Protein AF-A0A955MGM5-F1 (afdb_monomer)

Nearest PDB structures (foldseek):
  7tpj-assembly1_B  TM=6.852E-01  e=1.416E-03  Cupriavidus metallidurans

Foldseek 3Di:
DLLLVLLLVLLVQLLVLCCVQDVPDDCVVSVVVNVVSVVVVVVVVVVQVPPPCSVVVVVVLVVVLVLLLVLLVVLCVVPAAAADAPQCCQVCSVVSHPDPPDRDSASLAQLSRCCRHGHPNSSVVVVVLLVVLLVLLSVLLSLQCVPPVPLSSVLSSLNSVLSSLNSSNRRGNQCPDPVSVVVSVVSSVVSVVSSVVSVCVNDDPPD

Solvent-accessible surface area (backbone atoms only — not comparable to full-atom values): 10999 Å² total; per-residue (Å²): 112,41,58,57,56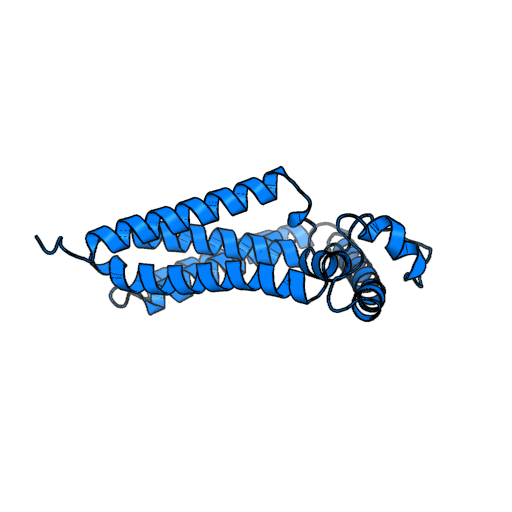,7,50,52,53,16,51,51,48,36,52,53,51,45,59,72,61,48,79,84,62,68,65,63,61,58,51,50,53,52,49,50,51,51,48,53,49,51,55,52,49,54,61,53,57,74,40,98,55,49,63,60,54,49,52,54,54,51,54,52,44,52,52,45,46,62,33,44,48,58,49,25,68,75,28,43,54,58,25,74,35,83,92,36,56,42,83,48,46,73,80,50,49,88,60,84,91,62,82,63,76,62,52,46,16,32,61,61,40,39,23,28,13,36,0,49,53,45,41,48,55,56,49,49,56,52,52,48,50,53,54,50,47,56,51,45,32,58,71,34,31,85,80,41,50,66,61,27,51,50,45,41,51,53,50,19,49,54,48,16,50,53,50,20,20,54,61,23,54,47,75,78,33,69,69,59,38,52,52,50,54,50,51,53,47,53,46,53,50,53,49,52,54,49,51,56,72,67,50,72,81,93,121

Structure (mmCIF, N/CA/C/O backbone):
data_AF-A0A955MGM5-F1
#
_entry.id   AF-A0A955MGM5-F1
#
loop_
_atom_site.group_PDB
_atom_site.id
_atom_site.type_symbol
_atom_site.label_atom_id
_atom_site.label_alt_id
_atom_site.label_comp_id
_atom_site.label_asym_id
_atom_site.label_entity_id
_atom_site.label_seq_id
_atom_site.pdbx_PDB_ins_code
_atom_site.Cartn_x
_atom_site.Cartn_y
_atom_site.Cartn_z
_atom_site.occupancy
_atom_site.B_iso_or_equiv
_atom_site.auth_seq_id
_atom_site.auth_comp_id
_atom_site.auth_asym_id
_atom_site.auth_atom_id
_atom_site.pdbx_PDB_model_num
ATOM 1 N N . ARG A 1 1 ? 10.897 9.724 0.747 1.00 68.56 1 ARG A N 1
ATOM 2 C CA . ARG A 1 1 ? 9.981 10.866 0.466 1.00 68.56 1 ARG A CA 1
ATOM 3 C C . ARG A 1 1 ? 8.533 10.414 0.396 1.00 68.56 1 ARG A C 1
ATOM 5 O O . ARG A 1 1 ? 7.726 11.029 1.074 1.00 68.56 1 ARG A O 1
ATOM 12 N N . GLY A 1 2 ? 8.204 9.344 -0.339 1.00 75.12 2 GLY A N 1
ATOM 13 C CA . GLY A 1 2 ? 6.852 8.773 -0.280 1.00 75.12 2 GLY A CA 1
ATOM 14 C C . GLY A 1 2 ? 6.428 8.364 1.142 1.00 75.12 2 GLY A C 1
ATOM 15 O O . GLY A 1 2 ? 5.251 8.427 1.456 1.00 75.12 2 GLY A O 1
ATOM 16 N N . SER A 1 3 ? 7.386 8.064 2.030 1.00 80.56 3 SER A N 1
ATOM 17 C CA . SER A 1 3 ? 7.142 7.744 3.438 1.00 80.56 3 SER A CA 1
ATOM 18 C C . SER A 1 3 ? 6.430 8.879 4.170 1.00 80.56 3 SER A C 1
ATOM 20 O O . SER A 1 3 ? 5.500 8.626 4.924 1.00 80.56 3 SER A O 1
ATOM 22 N N . TRP A 1 4 ? 6.801 10.130 3.887 1.00 82.00 4 TRP A N 1
ATOM 23 C CA . TRP A 1 4 ? 6.140 11.307 4.450 1.00 82.00 4 TRP A CA 1
ATOM 24 C C . TRP A 1 4 ? 4.709 11.457 3.945 1.00 82.00 4 TRP A C 1
ATOM 26 O O . TRP A 1 4 ? 3.805 11.705 4.734 1.00 82.00 4 TRP A O 1
ATOM 36 N N . ILE A 1 5 ? 4.497 11.249 2.642 1.00 84.56 5 ILE A N 1
ATOM 37 C CA . ILE A 1 5 ? 3.157 11.266 2.044 1.00 84.56 5 ILE A CA 1
ATOM 38 C C . ILE A 1 5 ? 2.299 10.166 2.678 1.00 84.56 5 ILE A C 1
ATOM 40 O O . ILE A 1 5 ? 1.167 10.426 3.069 1.00 84.56 5 ILE A O 1
ATOM 44 N N . GLY A 1 6 ? 2.860 8.966 2.845 1.00 88.19 6 GLY A N 1
ATOM 45 C CA . GLY A 1 6 ? 2.213 7.847 3.523 1.00 88.19 6 GLY A CA 1
ATOM 46 C C . GLY A 1 6 ? 1.787 8.200 4.941 1.00 88.19 6 GLY A C 1
ATOM 47 O O . GLY A 1 6 ? 0.616 8.046 5.259 1.00 88.19 6 GLY A O 1
ATOM 48 N N . ILE A 1 7 ? 2.696 8.745 5.755 1.00 87.81 7 ILE A N 1
ATOM 49 C CA . ILE A 1 7 ? 2.400 9.165 7.133 1.00 87.81 7 ILE A CA 1
ATOM 50 C C . ILE A 1 7 ? 1.273 10.203 7.166 1.00 87.81 7 ILE A C 1
ATOM 52 O O . ILE A 1 7 ? 0.318 10.039 7.922 1.00 87.81 7 ILE A O 1
ATOM 56 N N . ILE A 1 8 ? 1.347 11.246 6.333 1.00 86.31 8 ILE A N 1
ATOM 57 C CA . ILE A 1 8 ? 0.329 12.306 6.293 1.00 86.31 8 ILE A CA 1
ATOM 58 C C . ILE A 1 8 ? -1.034 11.722 5.920 1.00 86.31 8 ILE A C 1
ATOM 60 O O . ILE A 1 8 ? -2.021 11.964 6.614 1.00 86.31 8 ILE A O 1
ATOM 64 N N . LEU A 1 9 ? -1.094 10.926 4.851 1.00 88.00 9 LEU A N 1
ATOM 65 C CA . LEU A 1 9 ? -2.346 10.338 4.386 1.00 88.00 9 LEU A CA 1
ATOM 66 C C . LEU A 1 9 ? -2.892 9.286 5.371 1.00 88.00 9 LEU A C 1
ATOM 68 O O . LEU A 1 9 ? -4.104 9.201 5.550 1.00 88.00 9 LEU A O 1
ATOM 72 N N . GLY A 1 10 ? -2.031 8.537 6.062 1.00 92.19 10 GLY A N 1
ATOM 73 C CA . GLY A 1 10 ? -2.407 7.618 7.143 1.00 92.19 10 GLY A CA 1
ATOM 74 C C . GLY A 1 10 ? -3.007 8.322 8.354 1.00 92.19 10 GLY A C 1
ATOM 75 O O . GLY A 1 10 ? -4.039 7.890 8.873 1.00 92.19 10 GLY A O 1
ATOM 76 N N . ILE A 1 11 ? -2.408 9.440 8.764 1.00 88.81 11 ILE A N 1
ATOM 77 C CA . ILE A 1 11 ? -2.928 10.304 9.828 1.00 88.81 11 ILE A CA 1
ATOM 78 C C . ILE A 1 11 ? -4.282 10.892 9.418 1.00 88.81 11 ILE A C 1
ATOM 80 O O . ILE A 1 11 ? -5.243 10.817 10.182 1.00 88.81 11 ILE A O 1
ATOM 84 N N . MET A 1 12 ? -4.397 11.403 8.189 1.00 86.94 12 MET A N 1
ATOM 85 C CA . MET A 1 12 ? -5.667 11.904 7.654 1.00 86.94 12 MET A CA 1
ATOM 86 C C . MET A 1 12 ? -6.748 10.820 7.628 1.00 86.94 12 MET A C 1
ATOM 88 O O . MET A 1 12 ? -7.881 11.092 8.019 1.00 86.94 12 MET A O 1
ATOM 92 N N . LEU A 1 13 ? -6.410 9.591 7.223 1.00 90.69 13 LEU A N 1
ATOM 93 C CA . LEU A 1 13 ? -7.344 8.467 7.234 1.00 90.69 13 LEU A CA 1
ATOM 94 C C . LEU A 1 13 ? -7.800 8.129 8.658 1.00 90.69 13 LEU A C 1
ATOM 96 O O . LEU A 1 13 ? -8.997 7.945 8.876 1.00 90.69 13 LEU A O 1
ATOM 100 N N . PHE A 1 14 ? -6.866 8.083 9.614 1.00 91.38 14 PHE A N 1
ATOM 101 C CA . PHE A 1 14 ? -7.168 7.779 11.014 1.00 91.38 14 PHE A CA 1
ATOM 102 C C . PHE A 1 14 ? -8.178 8.783 11.568 1.00 91.38 14 PHE A C 1
ATOM 104 O O . PHE A 1 14 ? -9.253 8.402 12.026 1.00 91.38 14 PHE A O 1
ATOM 111 N N . PHE A 1 15 ? -7.862 10.077 11.459 1.00 86.44 15 PHE A N 1
ATOM 112 C CA . PHE A 1 15 ? -8.711 11.142 11.984 1.00 86.44 15 PHE A CA 1
ATOM 113 C C . PHE A 1 15 ? -10.016 11.294 11.214 1.00 86.44 15 PHE A C 1
ATOM 115 O O . PHE A 1 15 ? -11.050 11.541 11.827 1.00 86.44 15 PHE A O 1
ATOM 122 N N . GLY A 1 16 ? -9.997 11.100 9.895 1.00 86.19 16 GLY A N 1
ATOM 123 C CA . GLY A 1 16 ? -11.204 11.095 9.075 1.00 86.19 16 GLY A CA 1
ATOM 124 C C . GLY A 1 16 ? -12.174 9.996 9.505 1.00 86.19 16 GLY A C 1
ATOM 125 O O . GLY A 1 16 ? -13.345 10.278 9.747 1.00 86.19 16 GLY A O 1
ATOM 126 N N . CYS A 1 17 ? -11.689 8.762 9.680 1.00 87.44 17 CYS A N 1
ATOM 127 C CA . CYS A 1 17 ? -12.515 7.659 10.174 1.00 87.44 17 CYS A CA 1
ATOM 128 C C . CYS A 1 17 ? -12.978 7.912 11.612 1.00 87.44 17 CYS A C 1
ATOM 130 O O . CYS A 1 17 ? -14.163 7.769 11.906 1.00 87.44 17 CYS A O 1
ATOM 132 N N . PHE A 1 18 ? -12.071 8.343 12.490 1.00 86.31 18 PHE A N 1
ATOM 133 C CA . PHE A 1 18 ? -12.382 8.615 13.889 1.00 86.31 18 PHE A CA 1
ATOM 134 C C . PHE A 1 18 ? -13.481 9.676 14.038 1.00 86.31 18 PHE A C 1
ATOM 136 O O . PHE A 1 18 ? -14.446 9.435 14.747 1.00 86.31 18 PHE A O 1
ATOM 143 N N . LEU A 1 19 ? -13.413 10.797 13.312 1.00 83.62 19 LEU A N 1
ATOM 144 C CA . LEU A 1 19 ? -14.436 11.854 13.351 1.00 83.62 19 LEU A CA 1
ATOM 145 C C . LEU A 1 19 ? -15.805 11.419 12.809 1.00 83.62 19 LEU A C 1
ATOM 147 O O . LEU A 1 19 ? -16.833 11.969 13.208 1.00 83.62 19 LEU A O 1
ATOM 151 N N . VAL A 1 20 ? -15.827 10.492 11.849 1.00 82.88 20 VAL A N 1
ATOM 152 C CA . VAL A 1 20 ? -17.072 9.966 11.269 1.00 82.88 20 VAL A CA 1
ATOM 153 C C . VAL A 1 20 ? -17.747 8.987 12.227 1.00 82.88 20 VAL A C 1
ATOM 155 O O . VAL A 1 20 ? -18.979 8.937 12.284 1.00 82.88 20 VAL A O 1
ATOM 158 N N . ILE A 1 21 ? -16.950 8.211 12.961 1.00 82.81 21 ILE A N 1
ATOM 159 C CA . ILE A 1 21 ? -17.434 7.165 13.859 1.00 82.81 21 ILE A CA 1
ATOM 160 C C . ILE A 1 21 ? -17.738 7.741 15.251 1.00 82.81 21 ILE A C 1
ATOM 162 O O . ILE A 1 21 ? -18.831 7.521 15.769 1.00 82.81 21 ILE A O 1
ATOM 166 N N . GLU A 1 22 ? -16.820 8.517 15.831 1.00 78.81 22 GLU A N 1
ATOM 167 C CA . GLU A 1 22 ? -16.946 9.093 17.169 1.00 78.81 22 GLU A CA 1
ATOM 168 C C . GLU A 1 22 ? -17.540 10.501 17.108 1.00 78.81 22 GLU A C 1
ATOM 170 O O . GLU A 1 22 ? -16.860 11.488 16.819 1.00 78.81 22 GLU A O 1
ATOM 175 N N . LYS A 1 23 ? -18.840 10.610 17.391 1.00 71.88 23 LYS A N 1
ATOM 176 C CA . LYS A 1 23 ? -19.550 11.896 17.329 1.00 71.88 23 LYS A CA 1
ATOM 177 C C . LYS A 1 23 ? -19.416 12.739 18.599 1.00 71.88 23 LYS A C 1
ATOM 179 O O . LYS A 1 23 ? -19.763 13.918 18.547 1.00 71.88 23 LYS A O 1
ATOM 184 N N . GLN A 1 24 ? -18.969 12.161 19.717 1.00 68.25 24 GLN A N 1
ATOM 185 C CA . GLN A 1 24 ? -19.015 12.827 21.025 1.00 68.25 24 GLN A CA 1
ATOM 186 C C . GLN A 1 24 ? -17.743 13.610 21.369 1.00 68.25 24 GLN A C 1
ATOM 188 O O . GLN A 1 24 ? -17.775 14.487 22.230 1.00 68.25 24 GLN A O 1
ATOM 193 N N . TRP A 1 25 ? -16.623 13.336 20.699 1.00 62.31 25 TRP A N 1
ATOM 194 C CA . TRP A 1 25 ? -15.373 14.043 20.965 1.00 62.31 25 TRP A CA 1
ATOM 195 C C . TRP A 1 25 ? -15.376 15.441 20.334 1.00 62.31 25 TRP A C 1
ATOM 197 O O . TRP A 1 25 ? -15.766 15.599 19.170 1.00 62.31 25 TRP A O 1
ATOM 207 N N . PRO A 1 26 ? -14.915 16.481 21.055 1.00 68.00 26 PRO A N 1
ATOM 208 C CA . PRO A 1 26 ? -14.863 17.815 20.491 1.00 68.00 26 PRO A CA 1
ATOM 209 C C . PRO A 1 26 ? -13.835 17.834 19.359 1.00 68.00 26 PRO A C 1
ATOM 211 O O . PRO A 1 26 ? -12.643 17.575 19.544 1.00 68.00 26 PRO A O 1
ATOM 214 N N . LYS A 1 27 ? -14.324 18.154 18.156 1.00 72.19 27 LYS A N 1
ATOM 215 C CA . LYS A 1 27 ? -13.555 18.128 16.901 1.00 72.19 27 LYS A CA 1
ATOM 216 C C . LYS A 1 27 ? -12.279 18.984 16.959 1.00 72.19 27 LYS A C 1
ATOM 218 O O . LYS A 1 27 ? -11.353 18.746 16.190 1.00 72.19 27 LYS A O 1
ATOM 223 N N . SER A 1 28 ? -12.205 19.938 17.892 1.00 73.44 28 SER A N 1
ATOM 224 C CA . SER A 1 28 ? -11.043 20.790 18.165 1.00 73.44 28 SER A CA 1
ATOM 225 C C . SER A 1 28 ? -9.754 20.017 18.461 1.00 73.44 28 SER A C 1
ATOM 227 O O . SER A 1 28 ? -8.711 20.420 17.954 1.00 73.44 28 SER A O 1
ATOM 229 N N . TYR A 1 29 ? -9.788 18.90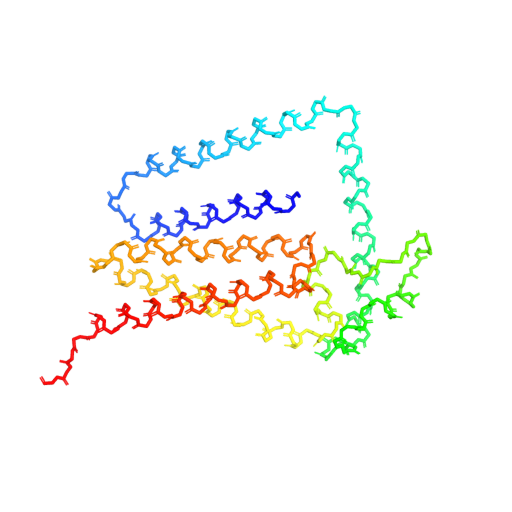0 19.199 1.00 72.31 29 TYR A N 1
ATOM 230 C CA . TYR A 1 29 ? -8.570 18.114 19.470 1.00 72.31 29 TYR A CA 1
ATOM 231 C C . TYR A 1 29 ? -8.046 17.397 18.227 1.00 72.31 29 TYR A C 1
ATOM 233 O O . TYR A 1 29 ? -6.837 17.291 18.031 1.00 72.31 29 TYR A O 1
ATOM 241 N N . VAL A 1 30 ? -8.951 16.953 17.353 1.00 71.69 30 VAL A N 1
ATOM 242 C CA . VAL A 1 30 ? -8.571 16.360 16.068 1.00 71.69 30 VAL A CA 1
ATOM 243 C C . VAL A 1 30 ? -7.952 17.415 15.158 1.00 71.69 30 VAL A C 1
ATOM 245 O O . VAL A 1 30 ? -6.893 17.175 14.584 1.00 71.69 30 VAL A O 1
ATOM 248 N N . TYR A 1 31 ? -8.551 18.608 15.076 1.00 76.00 31 TYR A N 1
ATOM 249 C CA . TYR A 1 31 ? -7.951 19.718 14.333 1.00 76.00 31 TYR A CA 1
ATOM 250 C C . TYR A 1 31 ? -6.581 20.097 14.889 1.00 76.00 31 TYR A C 1
ATOM 252 O O . TYR A 1 31 ? -5.650 20.268 14.110 1.00 76.00 31 TYR A O 1
ATOM 260 N N . LEU A 1 32 ? -6.427 20.161 16.214 1.00 78.62 32 LEU A N 1
ATOM 261 C CA . LEU A 1 32 ? -5.145 20.452 16.851 1.00 78.62 32 LEU A CA 1
ATOM 262 C C . LEU A 1 32 ? -4.072 19.435 16.447 1.00 78.62 32 LEU A C 1
ATOM 264 O O . LEU A 1 32 ? -2.976 19.840 16.079 1.00 78.62 32 LEU A O 1
ATOM 268 N N . LEU A 1 33 ? -4.389 18.138 16.458 1.00 75.56 33 LEU A N 1
ATOM 269 C CA . LEU A 1 33 ? -3.440 17.079 16.108 1.00 75.56 33 LEU A CA 1
ATOM 270 C C . LEU A 1 33 ? -3.088 17.055 14.612 1.00 75.56 33 LEU A C 1
ATOM 272 O O . LEU A 1 33 ? -1.937 16.822 14.234 1.00 75.56 33 LEU A O 1
ATOM 276 N N . VAL A 1 34 ? -4.058 17.349 13.746 1.00 77.00 34 VAL A N 1
ATOM 277 C CA . VAL A 1 34 ? -3.809 17.528 12.309 1.00 77.00 34 VAL A CA 1
ATOM 278 C C . VAL A 1 34 ? -2.909 18.743 12.075 1.00 77.00 34 VAL A C 1
ATOM 280 O O . VAL A 1 34 ? -1.915 18.638 11.358 1.00 77.00 34 VAL A O 1
ATOM 283 N N . VAL A 1 35 ? -3.206 19.879 12.713 1.00 81.88 35 VAL A N 1
ATOM 284 C CA . VAL A 1 35 ? -2.416 21.112 12.596 1.00 81.88 35 VAL A CA 1
ATOM 285 C C . VAL A 1 35 ? -0.995 20.902 13.112 1.00 81.88 35 VAL A C 1
ATOM 287 O O . VAL A 1 35 ? -0.051 21.271 12.420 1.00 81.88 35 VAL A O 1
ATOM 290 N N . THR A 1 36 ? -0.804 20.268 14.271 1.00 76.94 36 THR A N 1
ATOM 291 C CA . THR A 1 36 ? 0.541 19.998 14.803 1.00 76.94 36 THR A CA 1
ATOM 292 C C . THR A 1 36 ? 1.326 19.045 13.910 1.00 76.94 36 THR A C 1
ATOM 294 O O . THR A 1 36 ? 2.501 19.297 13.656 1.00 76.94 36 THR A O 1
ATOM 297 N N . THR A 1 37 ? 0.689 18.013 13.351 1.00 76.19 37 THR A N 1
ATOM 298 C CA . THR A 1 37 ? 1.331 17.121 12.371 1.00 76.19 37 THR A CA 1
ATOM 299 C C . THR A 1 37 ? 1.776 17.892 11.125 1.00 76.19 37 THR A C 1
ATOM 301 O O . THR A 1 37 ? 2.914 17.736 10.677 1.00 76.19 37 THR A O 1
ATOM 304 N N . ILE A 1 38 ? 0.909 18.753 10.580 1.00 81.50 38 ILE A N 1
ATOM 305 C CA . ILE A 1 38 ? 1.236 19.600 9.423 1.00 81.50 38 ILE A CA 1
ATOM 306 C C . ILE A 1 38 ? 2.391 20.547 9.765 1.00 81.50 38 ILE A C 1
ATOM 308 O O . ILE A 1 38 ? 3.325 20.671 8.977 1.00 81.50 38 ILE A O 1
ATOM 312 N N . LEU A 1 39 ? 2.374 21.176 10.942 1.00 80.94 39 LEU A N 1
ATOM 313 C CA . LEU A 1 39 ? 3.435 22.081 11.388 1.00 80.94 39 LEU A CA 1
ATOM 314 C C . LEU A 1 39 ? 4.780 21.362 11.533 1.00 80.94 39 LEU A C 1
ATOM 316 O O . LEU A 1 39 ? 5.780 21.852 11.015 1.00 80.94 39 LEU A O 1
ATOM 320 N N . ILE A 1 40 ? 4.811 20.184 12.165 1.00 81.50 40 ILE A N 1
ATOM 321 C CA . ILE A 1 40 ? 6.024 19.357 12.283 1.00 81.50 40 ILE A CA 1
ATOM 322 C C . ILE A 1 40 ? 6.566 19.012 10.893 1.00 81.50 40 ILE A C 1
ATOM 324 O O . ILE A 1 40 ? 7.768 19.122 10.645 1.00 81.50 40 ILE A O 1
ATOM 328 N N . PHE A 1 41 ? 5.683 18.643 9.965 1.00 76.38 41 PHE A N 1
ATOM 329 C CA . PHE A 1 41 ? 6.069 18.343 8.593 1.00 76.38 41 PHE A CA 1
ATOM 330 C C . PHE A 1 41 ? 6.641 19.566 7.865 1.00 76.38 41 PHE A C 1
ATOM 332 O O . PHE A 1 41 ? 7.682 19.453 7.216 1.00 76.38 41 PHE A O 1
ATOM 339 N N . VAL A 1 42 ? 6.005 20.735 7.976 1.00 80.75 42 VAL A N 1
ATOM 340 C CA . VAL A 1 42 ? 6.492 21.980 7.362 1.00 80.75 42 VAL A CA 1
ATOM 341 C C . VAL A 1 42 ? 7.859 22.355 7.929 1.00 80.75 42 VAL A C 1
ATOM 343 O O . VAL A 1 42 ? 8.778 22.614 7.157 1.00 80.75 42 VAL A O 1
ATOM 346 N N . LEU A 1 43 ? 8.029 22.305 9.252 1.00 79.94 43 LEU A N 1
ATOM 347 C CA . LEU A 1 43 ? 9.306 22.585 9.910 1.00 79.94 43 LEU A CA 1
ATOM 348 C C . LEU A 1 43 ? 10.411 21.643 9.418 1.00 79.94 43 LEU A C 1
ATOM 350 O O . LEU A 1 43 ? 11.479 22.102 9.018 1.00 79.94 43 LEU A O 1
ATOM 354 N N . PHE A 1 44 ? 10.135 20.338 9.358 1.00 72.81 44 PHE A N 1
ATOM 355 C CA . PHE A 1 44 ? 11.077 19.362 8.811 1.00 72.81 44 PHE A CA 1
ATOM 356 C C . PHE A 1 44 ? 11.405 19.638 7.334 1.00 72.81 44 PHE A C 1
ATOM 358 O O . PHE A 1 44 ? 12.560 19.561 6.920 1.00 72.81 44 PHE A O 1
ATOM 365 N N . SER A 1 45 ? 10.402 20.006 6.534 1.00 70.44 45 SER A N 1
ATOM 366 C CA . SER A 1 45 ? 10.571 20.326 5.112 1.00 70.44 45 SER A CA 1
ATOM 367 C C . SER A 1 45 ? 11.483 21.535 4.902 1.00 70.44 45 SER A C 1
ATOM 369 O O . SER A 1 45 ? 12.363 21.486 4.048 1.00 70.44 45 SER A O 1
ATOM 371 N N . VAL A 1 46 ? 11.309 22.592 5.701 1.00 72.88 46 VAL A N 1
ATOM 372 C CA . VAL A 1 46 ? 12.146 23.802 5.667 1.00 72.88 46 VAL A CA 1
ATOM 373 C C . VAL A 1 46 ? 13.597 23.469 6.012 1.00 72.88 46 VAL A C 1
ATOM 375 O O . VAL A 1 46 ? 14.503 23.880 5.290 1.00 72.88 46 VAL A O 1
ATOM 378 N N . VAL A 1 47 ? 13.828 22.654 7.047 1.00 71.44 47 VAL A N 1
ATOM 379 C CA . VAL A 1 47 ? 15.178 22.189 7.414 1.00 71.44 47 VAL A CA 1
ATOM 380 C C . VAL A 1 47 ? 15.841 21.434 6.257 1.00 71.44 47 VAL A C 1
ATOM 382 O O . VAL A 1 47 ? 17.007 21.669 5.957 1.00 71.44 47 VAL A O 1
ATOM 385 N N . MET A 1 48 ? 15.097 20.572 5.560 1.00 65.94 48 MET A N 1
ATOM 386 C CA . MET A 1 48 ? 15.625 19.804 4.427 1.00 65.94 48 MET A CA 1
ATOM 387 C C . MET A 1 48 ? 15.880 20.658 3.176 1.00 65.94 48 MET A C 1
ATOM 389 O O . MET A 1 48 ? 16.755 20.317 2.382 1.00 65.94 48 MET A O 1
ATOM 393 N N . ILE A 1 49 ? 15.125 21.740 2.969 1.00 66.19 49 ILE A N 1
ATOM 394 C CA . ILE A 1 49 ? 15.285 22.659 1.827 1.00 66.19 49 ILE A CA 1
ATOM 395 C C . ILE A 1 49 ? 16.544 23.525 1.965 1.00 66.19 49 ILE A C 1
ATOM 397 O O . ILE A 1 49 ? 17.151 23.861 0.954 1.00 66.19 49 ILE A O 1
ATOM 401 N N . ASN A 1 50 ? 16.984 23.821 3.189 1.00 65.31 50 ASN A N 1
ATOM 402 C CA . ASN A 1 50 ? 18.165 24.652 3.449 1.00 65.31 50 ASN A CA 1
ATOM 403 C C . ASN A 1 50 ? 19.515 23.961 3.148 1.00 65.31 50 ASN A C 1
ATOM 405 O O . ASN A 1 50 ? 20.564 24.557 3.371 1.00 65.31 50 ASN A O 1
ATOM 409 N N . GLY A 1 51 ? 19.517 22.718 2.654 1.00 66.31 51 GLY A N 1
ATOM 410 C CA . GLY A 1 51 ? 20.721 22.067 2.130 1.00 66.31 51 GLY A CA 1
ATOM 411 C C . GLY A 1 51 ? 20.937 22.410 0.652 1.00 66.31 51 GLY A C 1
ATOM 412 O O . GLY A 1 51 ? 20.022 22.230 -0.149 1.00 66.31 51 GLY A O 1
ATOM 413 N N . GLU A 1 52 ? 22.146 22.841 0.283 1.00 63.84 52 GLU A N 1
ATOM 414 C CA . GLU A 1 52 ? 22.463 23.531 -0.986 1.00 63.84 52 GLU A CA 1
ATOM 415 C C . GLU A 1 52 ? 22.103 22.806 -2.314 1.00 63.84 52 GLU A C 1
ATOM 417 O O . GLU A 1 52 ? 22.131 23.444 -3.361 1.00 63.84 52 GLU A O 1
ATOM 422 N N . ASP A 1 53 ? 21.681 21.529 -2.330 1.00 73.88 53 ASP A N 1
ATOM 423 C CA . ASP A 1 53 ? 21.198 20.845 -3.559 1.00 73.88 53 ASP A CA 1
ATOM 424 C C . ASP A 1 53 ? 20.031 19.843 -3.335 1.00 73.88 53 ASP A C 1
ATOM 426 O O . ASP A 1 53 ? 19.714 18.995 -4.177 1.00 73.88 53 ASP A O 1
ATOM 430 N N . THR A 1 54 ? 19.321 19.889 -2.203 1.00 72.31 54 THR A N 1
ATOM 431 C CA . THR A 1 54 ? 18.303 18.857 -1.880 1.00 72.31 54 THR A CA 1
ATOM 432 C C . THR A 1 54 ? 17.072 18.887 -2.798 1.00 72.31 54 THR A C 1
ATOM 434 O O . THR A 1 54 ? 16.445 17.847 -3.061 1.00 72.31 54 THR A O 1
ATOM 437 N N . LEU A 1 55 ? 16.725 20.071 -3.307 1.00 74.81 55 LEU A N 1
ATOM 438 C CA . LEU A 1 55 ? 15.654 20.305 -4.278 1.00 74.81 55 LEU A CA 1
ATOM 439 C C . LEU A 1 55 ? 16.042 19.842 -5.690 1.00 74.81 55 LEU A C 1
ATOM 441 O O . LEU A 1 55 ? 15.225 19.226 -6.379 1.00 74.81 55 LEU A O 1
ATOM 445 N N . GLY A 1 56 ? 17.289 20.071 -6.110 1.00 79.12 56 GLY A N 1
ATOM 446 C CA . GLY A 1 56 ? 17.801 19.610 -7.401 1.00 79.12 56 GLY A CA 1
ATOM 447 C C . GLY A 1 56 ? 17.805 18.084 -7.486 1.00 79.12 56 GLY A C 1
ATOM 448 O O . GLY A 1 56 ? 17.217 17.500 -8.403 1.00 79.12 56 GLY A O 1
ATOM 449 N N . LEU A 1 57 ? 18.358 17.422 -6.464 1.00 80.19 57 LEU A N 1
ATOM 450 C CA . LEU A 1 57 ? 18.324 15.961 -6.324 1.00 80.19 57 LEU A CA 1
ATOM 451 C C . LEU A 1 57 ? 16.896 15.391 -6.325 1.00 80.19 57 LEU A C 1
ATOM 453 O O . LEU A 1 57 ? 16.642 14.354 -6.946 1.00 80.19 57 LEU A O 1
ATOM 457 N N . ALA A 1 58 ? 15.949 16.072 -5.669 1.00 77.38 58 ALA A N 1
ATOM 458 C CA . ALA A 1 58 ? 14.538 15.684 -5.662 1.00 77.38 58 ALA A CA 1
ATOM 459 C C . ALA A 1 58 ? 13.968 15.543 -7.068 1.00 77.38 58 ALA A C 1
ATOM 461 O O . ALA A 1 58 ? 13.348 14.536 -7.413 1.00 77.38 58 ALA A O 1
ATOM 462 N N . ARG A 1 59 ? 14.175 16.600 -7.857 1.00 80.56 59 ARG A N 1
ATOM 463 C CA . ARG A 1 59 ? 13.592 16.762 -9.178 1.00 80.56 59 ARG A CA 1
ATOM 464 C C . ARG A 1 59 ? 14.175 15.738 -10.136 1.00 80.56 59 ARG A C 1
ATOM 466 O O . ARG A 1 59 ? 13.408 15.068 -10.821 1.00 80.56 59 ARG A O 1
ATOM 473 N N . ARG A 1 60 ? 15.498 15.545 -10.096 1.00 84.69 60 ARG A N 1
ATOM 474 C CA . ARG A 1 60 ? 16.197 14.509 -10.871 1.00 84.69 60 ARG A CA 1
AT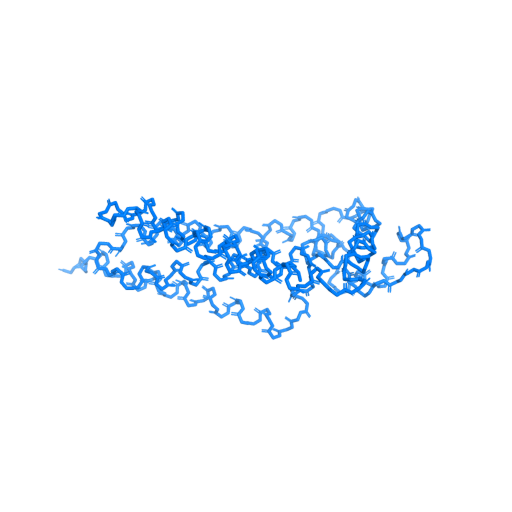OM 475 C C . ARG A 1 60 ? 15.659 13.110 -10.550 1.00 84.69 60 ARG A C 1
ATOM 477 O O . ARG A 1 60 ? 15.312 12.364 -11.459 1.00 84.69 60 ARG A O 1
ATOM 484 N N . THR A 1 61 ? 15.491 12.787 -9.264 1.00 85.12 61 THR A N 1
ATOM 485 C CA . THR A 1 61 ? 14.955 11.482 -8.826 1.00 85.12 61 THR A CA 1
ATOM 486 C C . THR A 1 61 ? 13.517 11.259 -9.303 1.00 85.12 61 THR A C 1
ATOM 488 O O . THR A 1 61 ? 13.174 10.171 -9.759 1.00 85.12 61 THR A O 1
ATOM 491 N N . ALA A 1 62 ? 12.661 12.280 -9.202 1.00 86.50 62 ALA A N 1
ATOM 492 C CA . ALA A 1 62 ? 11.274 12.190 -9.649 1.00 86.50 62 ALA A CA 1
ATOM 493 C C . ALA A 1 62 ? 11.177 12.018 -11.173 1.00 86.50 62 ALA A C 1
ATOM 495 O O . ALA A 1 62 ? 10.459 11.138 -11.639 1.00 86.50 62 ALA A O 1
ATOM 496 N N . GLN A 1 63 ? 11.935 12.807 -11.939 1.00 88.44 63 GLN A N 1
ATOM 497 C CA . GLN A 1 63 ? 11.993 12.704 -13.401 1.00 88.44 63 GLN A CA 1
ATOM 498 C C . GLN A 1 63 ? 12.480 11.327 -13.856 1.00 88.44 63 GLN A C 1
ATOM 500 O O . GLN A 1 63 ? 11.882 10.738 -14.753 1.00 88.44 63 GLN A O 1
ATOM 505 N N . TRP A 1 64 ? 13.503 10.783 -13.195 1.00 89.00 64 TRP A N 1
ATOM 506 C CA . TRP A 1 64 ? 14.004 9.441 -13.478 1.00 89.00 64 TRP A CA 1
ATOM 507 C C . TRP A 1 64 ? 12.925 8.364 -13.279 1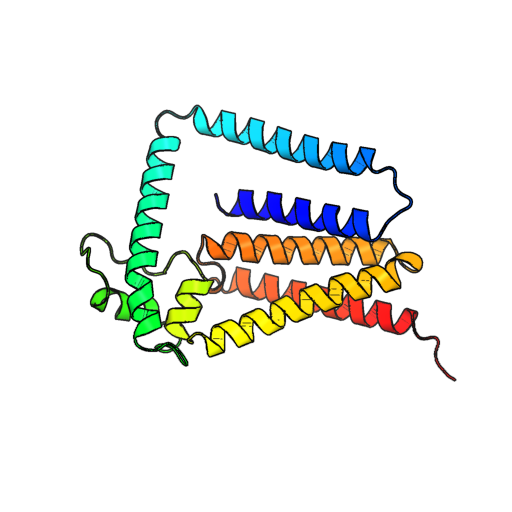.00 89.00 64 TRP A C 1
ATOM 509 O O . TRP A 1 64 ? 12.702 7.546 -14.166 1.00 89.00 64 TRP A O 1
ATOM 519 N N . ARG A 1 65 ? 12.173 8.413 -12.169 1.00 90.94 65 ARG A N 1
ATOM 520 C CA . ARG A 1 65 ? 11.060 7.475 -11.919 1.00 90.94 65 ARG A CA 1
ATOM 521 C C . ARG A 1 65 ? 9.933 7.615 -12.938 1.00 90.94 65 ARG A C 1
ATOM 523 O O . ARG A 1 65 ? 9.409 6.607 -13.392 1.00 90.94 65 ARG A O 1
ATOM 530 N N . LEU A 1 66 ? 9.574 8.844 -13.316 1.00 92.38 66 LEU A N 1
ATOM 531 C CA . LEU A 1 66 ? 8.546 9.080 -14.333 1.00 92.38 66 LEU A CA 1
ATOM 532 C C . LEU A 1 66 ? 8.932 8.471 -15.688 1.00 92.38 66 LEU A C 1
ATOM 534 O O . LEU A 1 66 ? 8.071 7.880 -16.334 1.00 92.38 66 LEU A O 1
ATOM 538 N N . GLY A 1 67 ? 10.208 8.556 -16.081 1.00 92.75 67 GLY A N 1
ATOM 539 C CA . GLY A 1 67 ? 10.717 7.889 -17.284 1.00 92.75 67 GLY A CA 1
ATOM 540 C C . GLY A 1 67 ? 10.551 6.369 -17.215 1.00 92.75 67 GLY A C 1
ATOM 541 O O . GLY A 1 67 ? 9.963 5.771 -18.113 1.00 92.75 67 GLY A O 1
ATOM 542 N N . ILE A 1 68 ? 10.948 5.756 -16.094 1.00 93.81 68 ILE A N 1
ATOM 543 C CA . ILE A 1 68 ? 10.767 4.312 -15.864 1.00 93.81 68 ILE A CA 1
ATOM 544 C C . ILE A 1 68 ? 9.294 3.919 -15.956 1.00 93.81 68 ILE A C 1
ATOM 546 O O . ILE A 1 68 ? 8.955 2.923 -16.592 1.00 93.81 68 ILE A O 1
ATOM 550 N N . TRP A 1 69 ? 8.400 4.696 -15.342 1.00 95.50 69 TRP A N 1
ATOM 551 C CA . TRP A 1 69 ? 6.972 4.394 -15.359 1.00 95.50 69 TRP A CA 1
ATOM 552 C C . TRP A 1 69 ? 6.405 4.457 -16.772 1.00 95.50 69 TRP A C 1
ATOM 554 O O . TRP A 1 69 ? 5.679 3.550 -17.167 1.00 95.50 69 TRP A O 1
ATOM 564 N N . GLN A 1 70 ? 6.769 5.480 -17.548 1.00 95.12 70 GLN A N 1
ATOM 565 C CA . GLN A 1 70 ? 6.352 5.611 -18.945 1.00 95.12 70 GLN A CA 1
ATOM 566 C C . GLN A 1 70 ? 6.807 4.416 -19.789 1.00 95.12 70 GLN A C 1
ATOM 568 O O . GLN A 1 70 ? 6.015 3.890 -20.567 1.00 95.12 70 GLN A O 1
ATOM 573 N N . GLU A 1 71 ? 8.037 3.948 -19.590 1.00 93.69 71 GLU A N 1
ATOM 574 C CA . GLU A 1 71 ? 8.599 2.794 -20.303 1.00 93.69 71 GLU A CA 1
ATOM 575 C C . GLU A 1 71 ? 8.083 1.440 -19.790 1.00 93.69 71 GLU A C 1
ATOM 577 O O . GLU A 1 71 ? 8.116 0.450 -20.514 1.00 93.69 71 GLU A O 1
ATOM 582 N N . SER A 1 72 ? 7.517 1.392 -18.581 1.00 96.00 72 SER A N 1
ATOM 583 C CA . SER A 1 72 ? 6.844 0.196 -18.052 1.00 96.00 72 SER A CA 1
ATOM 584 C C . SER A 1 72 ? 5.438 0.006 -18.630 1.00 96.00 72 SER A C 1
ATOM 586 O O . SER A 1 72 ? 4.943 -1.115 -18.712 1.00 96.00 72 SER A O 1
ATOM 588 N N . LEU A 1 73 ? 4.753 1.088 -19.024 1.00 96.81 73 LEU A N 1
ATOM 589 C CA . LEU A 1 73 ? 3.379 1.003 -19.538 1.00 96.81 73 LEU A CA 1
ATOM 590 C C . LEU A 1 73 ? 3.251 0.098 -20.781 1.00 96.81 73 LEU A C 1
ATOM 592 O O . LEU A 1 73 ? 2.290 -0.671 -20.837 1.00 96.81 73 LEU A O 1
ATOM 596 N N . PRO A 1 74 ? 4.176 0.131 -21.761 1.00 96.94 74 PRO A N 1
ATOM 597 C CA . PRO A 1 74 ? 4.228 -0.855 -22.838 1.00 96.94 74 PRO A CA 1
ATOM 598 C C . PRO A 1 74 ? 4.259 -2.317 -22.371 1.00 96.94 74 PRO A C 1
ATOM 600 O O . PRO A 1 74 ? 3.561 -3.132 -22.964 1.00 96.94 74 PRO A O 1
ATOM 603 N N . MET A 1 75 ? 4.970 -2.649 -21.284 1.00 97.12 75 MET A N 1
ATOM 604 C CA . MET A 1 75 ? 5.002 -4.020 -20.743 1.00 97.12 75 MET A CA 1
ATOM 605 C C . MET A 1 75 ? 3.613 -4.486 -20.303 1.00 97.12 75 MET A C 1
ATOM 607 O O . MET A 1 75 ? 3.207 -5.608 -20.607 1.00 97.12 75 MET A O 1
ATOM 611 N N . VAL A 1 76 ? 2.871 -3.606 -19.617 1.00 98.00 76 VAL A N 1
ATOM 612 C CA . VAL A 1 76 ? 1.485 -3.871 -19.201 1.00 98.00 76 VAL A CA 1
ATOM 613 C C . VAL A 1 76 ? 0.579 -4.029 -20.421 1.00 98.00 76 VAL A C 1
ATOM 615 O O . VAL A 1 76 ? -0.280 -4.903 -20.435 1.00 98.00 76 VAL A O 1
ATOM 618 N N . LYS A 1 77 ? 0.763 -3.202 -21.458 1.00 97.75 77 LYS A N 1
ATOM 619 C CA . LYS A 1 77 ? -0.035 -3.280 -22.693 1.00 97.75 77 LYS A CA 1
ATOM 620 C C . LYS A 1 77 ? 0.227 -4.554 -23.495 1.00 97.75 77 LYS A C 1
ATOM 622 O O . LYS A 1 77 ? -0.705 -5.036 -24.128 1.00 97.75 77 LYS A O 1
ATOM 627 N N . ASP A 1 78 ? 1.448 -5.084 -23.461 1.00 97.69 78 ASP A N 1
ATOM 628 C CA . ASP A 1 78 ? 1.814 -6.309 -24.177 1.00 97.69 78 ASP A CA 1
ATOM 629 C C . ASP A 1 78 ? 1.127 -7.553 -23.586 1.00 97.69 78 ASP A C 1
ATOM 631 O O . ASP A 1 78 ? 0.584 -8.381 -24.316 1.00 97.69 78 ASP A O 1
ATOM 635 N N . ARG A 1 79 ? 1.063 -7.660 -22.248 1.00 97.50 79 ARG A N 1
ATOM 636 C CA . ARG A 1 79 ? 0.380 -8.767 -21.547 1.00 97.50 79 ARG A CA 1
ATOM 637 C C . ARG A 1 79 ? -0.540 -8.283 -20.420 1.00 97.50 79 ARG A C 1
ATOM 639 O O . ARG A 1 79 ? -0.266 -8.522 -19.244 1.00 97.50 79 ARG A O 1
ATOM 646 N N . PRO A 1 80 ? -1.688 -7.668 -20.748 1.00 97.69 80 PRO A N 1
ATOM 647 C CA . PRO A 1 80 ? -2.500 -6.945 -19.770 1.00 97.69 80 PRO A CA 1
ATOM 648 C C . PRO A 1 80 ? -3.211 -7.841 -18.758 1.00 97.69 80 PRO A C 1
ATOM 650 O O . PRO A 1 80 ? -3.476 -7.396 -17.648 1.00 97.69 80 PRO A O 1
ATOM 653 N N . LEU A 1 81 ? -3.546 -9.086 -19.105 1.00 97.88 81 LEU A N 1
ATOM 654 C CA . LEU A 1 81 ? -4.336 -9.946 -18.218 1.00 97.88 81 LEU A CA 1
ATOM 655 C C . LEU A 1 81 ? -3.473 -10.676 -17.190 1.00 97.88 81 LEU A C 1
ATO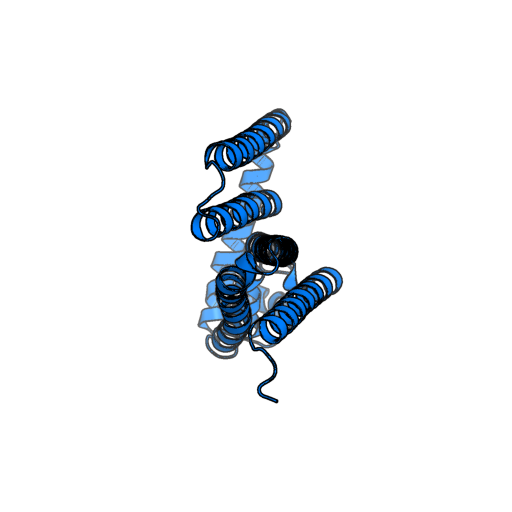M 657 O O . LEU A 1 81 ? -3.730 -10.552 -15.996 1.00 97.88 81 LEU A O 1
ATOM 661 N N . LEU A 1 82 ? -2.463 -11.412 -17.658 1.00 97.19 82 LEU A N 1
ATOM 662 C CA . LEU A 1 82 ? -1.651 -12.318 -16.835 1.00 97.19 82 LEU A CA 1
ATOM 663 C C . LEU A 1 82 ? -0.217 -11.824 -16.600 1.00 97.19 82 LEU A C 1
ATOM 665 O O . LEU A 1 82 ? 0.508 -12.433 -15.820 1.00 97.19 82 LEU A O 1
ATOM 669 N N . GLY A 1 83 ? 0.193 -10.737 -17.259 1.00 97.88 83 GLY A N 1
ATOM 670 C CA . GLY A 1 83 ? 1.556 -10.227 -17.175 1.00 97.88 83 GLY A CA 1
ATOM 671 C C . GLY A 1 83 ? 2.587 -11.169 -17.793 1.00 97.88 83 GLY A C 1
ATOM 672 O O . GLY A 1 83 ? 2.275 -12.048 -18.606 1.00 97.88 83 GLY A O 1
ATOM 673 N N . HIS A 1 84 ? 3.841 -10.947 -17.416 1.00 97.75 84 HIS A N 1
ATOM 674 C CA . HIS A 1 84 ? 5.005 -11.651 -17.957 1.00 97.75 84 HIS A CA 1
ATOM 675 C C . HIS A 1 84 ? 5.567 -12.755 -17.047 1.00 97.75 84 HIS A C 1
ATOM 677 O O . HIS A 1 84 ? 6.449 -13.499 -17.466 1.00 97.75 84 HIS A O 1
ATOM 683 N N . GLY A 1 85 ? 5.032 -12.908 -15.836 1.00 96.81 85 GLY A N 1
ATOM 684 C CA . GLY A 1 85 ? 5.515 -13.811 -14.792 1.00 96.81 85 GLY A CA 1
ATOM 685 C C . GLY A 1 85 ? 6.230 -13.067 -13.660 1.00 96.81 85 GLY A C 1
ATOM 686 O O . GLY A 1 85 ? 6.778 -11.981 -13.851 1.00 96.81 85 GLY A O 1
ATOM 687 N N . LEU A 1 86 ? 6.236 -13.654 -12.461 1.00 94.31 86 LEU A N 1
ATOM 688 C CA . LEU A 1 86 ? 6.904 -13.072 -11.291 1.00 94.31 86 LEU A CA 1
ATOM 689 C C . LEU A 1 86 ? 8.411 -12.917 -11.516 1.00 94.31 86 LEU A C 1
ATOM 691 O O . LEU A 1 86 ? 9.048 -13.801 -12.087 1.00 94.31 86 LEU A O 1
ATOM 695 N N . ASN A 1 87 ? 8.977 -11.820 -11.008 1.00 93.31 87 ASN A N 1
ATOM 696 C CA . ASN A 1 87 ? 10.407 -11.506 -11.091 1.00 93.31 87 ASN A CA 1
ATOM 697 C C . ASN A 1 87 ? 10.943 -11.372 -12.535 1.00 93.31 87 ASN A C 1
ATOM 699 O O . ASN A 1 87 ? 12.134 -11.548 -12.793 1.00 93.31 87 ASN A O 1
ATOM 703 N N . THR A 1 88 ? 10.069 -11.063 -13.497 1.00 95.62 88 THR A N 1
ATOM 704 C CA . THR A 1 88 ? 10.454 -10.864 -14.906 1.00 95.62 88 THR A CA 1
ATOM 705 C C . THR A 1 88 ? 10.634 -9.399 -15.283 1.00 95.62 88 THR A C 1
ATOM 707 O O . THR A 1 88 ? 11.116 -9.113 -16.378 1.00 95.62 88 THR A O 1
ATOM 710 N N . TYR A 1 89 ? 10.316 -8.459 -14.383 1.00 95.50 89 TYR A N 1
ATOM 711 C CA . TYR A 1 89 ? 10.389 -7.033 -14.684 1.00 95.50 89 TYR A CA 1
ATOM 712 C C . TYR A 1 89 ? 11.786 -6.605 -15.156 1.00 95.50 89 TYR A C 1
ATOM 714 O O . TYR A 1 89 ? 11.924 -6.113 -16.270 1.00 95.50 89 TYR A O 1
ATOM 722 N N . MET A 1 90 ? 12.834 -6.848 -14.358 1.00 93.44 90 MET A N 1
ATOM 723 C CA . MET A 1 90 ? 14.210 -6.452 -14.694 1.00 93.44 90 MET A CA 1
ATOM 724 C C . MET A 1 90 ? 14.710 -7.027 -16.036 1.00 93.44 90 MET A C 1
ATOM 726 O O . MET A 1 90 ? 15.164 -6.243 -16.871 1.00 93.44 90 MET A O 1
ATOM 730 N N . PRO A 1 91 ? 14.658 -8.354 -16.291 1.00 93.62 91 PRO A N 1
ATOM 731 C CA . PRO A 1 91 ? 15.172 -8.907 -17.545 1.00 93.62 91 PRO A CA 1
ATOM 732 C C . PRO A 1 91 ? 14.350 -8.508 -18.775 1.00 93.62 91 PRO A C 1
ATOM 734 O O . PRO A 1 91 ? 14.887 -8.542 -19.882 1.00 93.62 91 PRO A O 1
ATOM 737 N N . LEU A 1 92 ? 13.075 -8.134 -18.615 1.00 94.50 92 LEU A N 1
ATOM 738 C CA . LEU A 1 92 ? 12.230 -7.728 -19.738 1.00 94.50 92 LEU A CA 1
ATOM 739 C C . LEU A 1 92 ? 12.245 -6.225 -19.995 1.00 94.50 92 LEU A C 1
ATOM 741 O O . LEU A 1 92 ? 12.185 -5.826 -21.154 1.00 94.50 92 LEU A O 1
ATOM 745 N N . PHE A 1 93 ? 12.382 -5.391 -18.963 1.00 94.00 93 PHE A N 1
ATOM 746 C CA . PHE A 1 93 ? 12.343 -3.930 -19.080 1.00 94.00 93 PHE A CA 1
ATOM 747 C C . PHE A 1 93 ? 13.323 -3.389 -20.134 1.00 94.00 93 PHE A C 1
ATOM 749 O O . PHE A 1 93 ? 13.010 -2.447 -20.860 1.00 94.00 93 PHE A O 1
ATOM 756 N N . GLN A 1 94 ? 14.482 -4.034 -20.297 1.00 91.44 94 GLN A N 1
ATOM 757 C CA . GLN A 1 94 ? 15.480 -3.667 -21.307 1.00 91.44 94 GLN A CA 1
ATOM 758 C C . GLN A 1 94 ? 14.972 -3.690 -22.760 1.00 91.44 94 GLN A C 1
ATOM 760 O O . GLN A 1 94 ? 15.562 -3.007 -23.594 1.00 91.44 94 GLN A O 1
ATOM 765 N N . PHE A 1 95 ? 13.912 -4.450 -23.061 1.00 92.12 95 PHE A N 1
ATOM 766 C CA . PHE A 1 95 ? 13.289 -4.512 -24.389 1.00 92.12 95 PHE A CA 1
ATOM 767 C C . PHE A 1 95 ? 12.221 -3.431 -24.602 1.00 92.12 95 PHE A C 1
ATOM 769 O O . PHE A 1 95 ? 11.811 -3.198 -25.734 1.00 92.12 95 PHE A O 1
ATOM 776 N N . TYR A 1 96 ? 11.777 -2.774 -23.527 1.00 90.75 96 TYR A N 1
ATOM 777 C CA . TYR A 1 96 ? 10.724 -1.755 -23.553 1.00 90.75 96 TYR A CA 1
ATOM 778 C C . TYR A 1 96 ? 11.246 -0.337 -23.301 1.00 90.75 96 TYR A C 1
ATOM 780 O O . TYR A 1 96 ? 10.542 0.635 -23.580 1.00 90.75 96 TYR A O 1
ATOM 788 N N . ARG A 1 97 ? 12.475 -0.198 -22.787 1.00 87.25 97 ARG A N 1
ATOM 789 C CA . ARG A 1 97 ? 13.116 1.107 -22.600 1.00 87.25 97 ARG A CA 1
ATOM 790 C C . ARG A 1 97 ? 13.449 1.762 -23.940 1.00 87.25 97 ARG A C 1
ATOM 792 O O . ARG A 1 97 ? 14.005 1.132 -24.835 1.00 87.25 97 ARG A O 1
ATOM 799 N N . ASN A 1 98 ? 13.177 3.056 -24.033 1.00 83.06 98 ASN A N 1
ATOM 800 C CA . ASN A 1 98 ? 13.645 3.914 -25.118 1.00 83.06 98 ASN A CA 1
ATOM 801 C C . ASN A 1 98 ? 14.961 4.603 -24.736 1.00 83.06 98 ASN A C 1
ATOM 803 O O . ASN A 1 98 ? 15.756 4.967 -25.601 1.00 83.06 98 ASN A O 1
ATOM 807 N N . ASN A 1 99 ? 15.205 4.780 -23.435 1.00 77.81 99 ASN A N 1
ATOM 808 C CA . ASN A 1 99 ? 16.408 5.395 -22.905 1.00 77.81 99 ASN A CA 1
ATOM 809 C C . ASN A 1 99 ? 17.395 4.342 -22.369 1.00 77.81 99 ASN A C 1
ATOM 811 O O . ASN A 1 99 ? 17.174 3.704 -21.341 1.00 77.81 99 ASN A O 1
ATOM 815 N N . PHE A 1 100 ? 18.534 4.190 -23.046 1.00 75.69 100 PHE A N 1
ATOM 816 C CA . PHE A 1 100 ? 19.572 3.220 -22.674 1.00 75.69 100 PHE A CA 1
ATOM 817 C C . PHE A 1 100 ? 20.473 3.68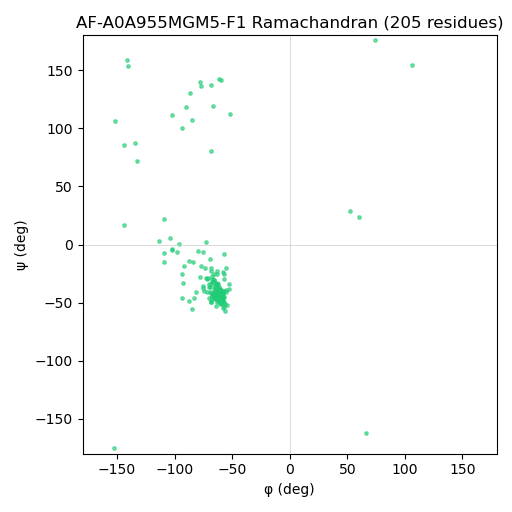2 -21.515 1.00 75.69 100 PHE A C 1
ATOM 819 O O . PHE A 1 100 ? 21.282 2.891 -21.030 1.00 75.69 100 PHE A O 1
ATOM 826 N N . HIS A 1 101 ? 20.330 4.925 -21.037 1.00 73.81 101 HIS A N 1
ATOM 827 C CA . HIS A 1 101 ? 21.155 5.479 -19.956 1.00 73.81 101 HIS A CA 1
ATOM 828 C C . HIS A 1 101 ? 20.788 4.957 -18.559 1.00 73.81 101 HIS A C 1
ATOM 830 O O . HIS A 1 101 ? 21.500 5.241 -17.598 1.00 73.81 101 HIS A O 1
ATOM 836 N N . TYR A 1 102 ? 19.705 4.187 -18.422 1.00 76.62 102 TYR A N 1
ATOM 837 C CA . TYR A 1 102 ? 19.361 3.511 -17.174 1.00 76.62 102 TYR A CA 1
ATOM 838 C C . TYR A 1 102 ? 18.820 2.095 -17.414 1.00 76.62 102 TYR A C 1
ATOM 840 O O . TYR A 1 102 ? 18.291 1.766 -18.478 1.00 76.62 102 TYR A O 1
ATOM 848 N N . ASN A 1 103 ? 18.992 1.231 -16.411 1.00 79.38 103 ASN A N 1
ATOM 849 C CA . ASN A 1 103 ? 18.439 -0.122 -16.384 1.00 79.38 103 ASN A CA 1
ATOM 850 C C . ASN A 1 103 ? 18.029 -0.460 -14.942 1.00 79.38 103 ASN A C 1
ATOM 852 O O . ASN A 1 103 ? 18.855 -0.947 -14.167 1.00 79.38 103 ASN A O 1
ATOM 856 N N . PRO A 1 104 ? 16.812 -0.089 -14.522 1.00 84.81 104 PRO A N 1
ATOM 857 C CA . PRO A 1 104 ? 16.407 -0.204 -13.141 1.00 84.81 104 PRO A CA 1
ATOM 858 C C . PRO A 1 104 ? 16.047 -1.659 -12.837 1.00 84.81 104 PRO A C 1
ATOM 860 O O . PRO A 1 104 ? 15.385 -2.336 -13.621 1.00 84.81 104 PRO A O 1
ATOM 863 N N . THR A 1 105 ? 16.431 -2.132 -11.657 1.00 88.31 105 THR A N 1
ATOM 864 C CA . THR A 1 105 ? 16.024 -3.459 -11.168 1.00 88.31 105 THR A CA 1
ATOM 865 C C . THR A 1 105 ? 14.514 -3.531 -10.909 1.00 88.31 105 THR A C 1
ATOM 867 O O . THR A 1 105 ? 13.922 -4.601 -10.984 1.00 88.31 105 THR A O 1
ATOM 870 N N . TYR A 1 106 ? 13.878 -2.390 -10.633 1.00 93.06 106 TYR A N 1
ATOM 871 C CA . TYR A 1 106 ? 12.478 -2.301 -10.229 1.00 93.06 106 TYR A CA 1
ATOM 872 C C . TYR A 1 106 ? 11.788 -1.091 -10.857 1.00 93.06 106 TYR A C 1
ATOM 874 O O . TYR A 1 106 ? 12.430 -0.086 -11.162 1.00 93.06 106 TYR A O 1
ATOM 882 N N . ALA A 1 107 ? 10.457 -1.121 -10.945 1.00 93.75 107 ALA A N 1
ATOM 883 C CA . ALA A 1 107 ? 9.689 0.016 -11.464 1.00 93.75 107 ALA A CA 1
ATOM 884 C C . ALA A 1 107 ? 9.700 1.239 -10.527 1.00 93.75 107 ALA A C 1
ATOM 886 O O . ALA A 1 107 ? 9.237 2.316 -10.898 1.00 93.75 107 ALA A O 1
ATOM 887 N N . HIS A 1 108 ? 10.159 1.078 -9.278 1.00 94.06 108 HIS A N 1
ATOM 888 C CA . HIS A 1 108 ? 9.981 2.065 -8.201 1.00 94.06 108 HIS A CA 1
ATOM 889 C C . HIS A 1 108 ? 8.517 2.506 -8.015 1.00 94.06 108 HIS A C 1
ATOM 891 O O . HIS A 1 108 ? 8.230 3.626 -7.595 1.00 94.06 108 HIS A O 1
ATOM 897 N N . ASN A 1 109 ? 7.608 1.596 -8.353 1.00 96.25 109 ASN A N 1
ATOM 898 C CA . ASN A 1 109 ? 6.184 1.623 -8.082 1.00 96.25 109 ASN A CA 1
ATOM 899 C C . ASN A 1 109 ? 5.740 0.166 -8.004 1.00 96.25 109 ASN A C 1
ATOM 901 O O . ASN A 1 109 ? 5.690 -0.536 -9.016 1.00 96.25 109 ASN A O 1
ATOM 905 N N . SER A 1 110 ? 5.466 -0.300 -6.789 1.00 96.81 110 SER A N 1
ATOM 906 C CA . SER A 1 110 ? 5.206 -1.716 -6.543 1.00 96.81 110 SER A CA 1
ATOM 907 C C . SER A 1 110 ? 3.957 -2.209 -7.281 1.00 96.81 110 SER A C 1
ATOM 909 O O . SER A 1 110 ? 3.944 -3.342 -7.754 1.00 96.81 110 SER A O 1
ATOM 911 N N . PHE A 1 111 ? 2.941 -1.354 -7.453 1.00 97.88 111 PHE A N 1
ATOM 912 C CA . PHE A 1 111 ? 1.716 -1.692 -8.185 1.00 97.88 111 PHE A CA 1
ATOM 913 C C . PHE A 1 111 ? 1.947 -1.788 -9.689 1.00 97.88 111 PHE A C 1
ATOM 915 O O . PHE A 1 111 ? 1.426 -2.698 -10.326 1.00 97.88 111 PHE A O 1
ATOM 922 N N . LEU A 1 112 ? 2.734 -0.871 -10.258 1.00 97.88 112 LEU A N 1
ATOM 923 C CA . LEU A 1 112 ? 3.072 -0.904 -11.679 1.00 97.88 112 LEU A CA 1
ATOM 924 C C . LEU A 1 112 ? 3.927 -2.126 -12.010 1.00 97.88 112 LEU A C 1
ATOM 926 O O . LEU A 1 112 ? 3.665 -2.803 -12.999 1.00 97.88 112 LEU A O 1
ATOM 930 N N . GLN A 1 113 ? 4.902 -2.447 -11.157 1.00 97.69 113 GLN A N 1
ATOM 931 C CA . GLN A 1 113 ? 5.688 -3.662 -11.330 1.00 97.69 113 GLN A CA 1
ATOM 932 C C . GLN A 1 113 ? 4.811 -4.911 -11.219 1.00 97.69 113 GLN A C 1
ATOM 934 O O . GLN A 1 113 ? 4.897 -5.788 -12.072 1.00 97.69 113 GLN A O 1
ATOM 939 N N . LEU A 1 114 ? 3.908 -4.953 -10.233 1.00 97.56 114 LEU A N 1
ATOM 940 C CA . LEU A 1 114 ? 2.948 -6.047 -10.097 1.00 97.56 114 LEU A CA 1
ATOM 941 C C . LEU A 1 114 ? 2.066 -6.166 -11.353 1.00 97.56 114 LEU A C 1
ATOM 943 O O . LEU A 1 114 ? 1.875 -7.263 -11.860 1.00 97.56 114 LEU A O 1
ATOM 947 N N . ALA A 1 115 ? 1.601 -5.052 -11.925 1.00 98.25 115 ALA A N 1
ATOM 948 C CA . ALA A 1 115 ? 0.850 -5.058 -13.181 1.00 98.25 115 ALA A CA 1
ATOM 949 C C . ALA A 1 11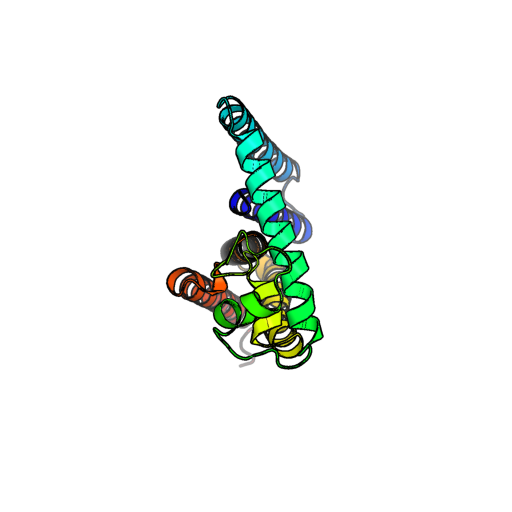5 ? 1.663 -5.616 -14.363 1.00 98.25 115 ALA A C 1
ATOM 951 O O . ALA A 1 115 ? 1.102 -6.305 -15.209 1.00 98.25 115 ALA A O 1
ATOM 952 N N . CYS A 1 116 ? 2.969 -5.339 -14.429 1.00 98.00 116 CYS A N 1
ATOM 953 C CA . CYS A 1 116 ? 3.846 -5.892 -15.466 1.00 98.00 116 CYS A CA 1
ATOM 954 C C . CYS A 1 116 ? 4.056 -7.405 -15.282 1.00 98.00 116 CYS A C 1
ATOM 956 O O . CYS A 1 116 ? 4.055 -8.159 -16.252 1.00 98.00 116 CYS A O 1
ATOM 958 N N . GLU A 1 117 ? 4.235 -7.856 -14.040 1.00 97.94 117 GLU A N 1
ATOM 959 C CA . GLU A 1 117 ? 4.596 -9.242 -13.733 1.00 97.94 117 GLU A CA 1
ATOM 960 C C . GLU A 1 117 ? 3.390 -10.186 -13.697 1.00 97.94 117 GLU A C 1
ATOM 962 O O . GLU A 1 117 ? 3.442 -11.253 -14.296 1.00 97.94 117 GLU A O 1
ATOM 967 N N . VAL A 1 118 ? 2.288 -9.810 -13.044 1.00 97.94 118 VAL A N 1
ATOM 968 C CA . VAL A 1 118 ? 1.103 -10.680 -12.871 1.00 97.94 118 VAL A CA 1
ATOM 969 C C . VAL A 1 118 ? -0.144 -10.180 -13.602 1.00 97.94 118 VAL A C 1
ATOM 971 O O . VAL A 1 118 ? -1.216 -10.780 -13.493 1.00 97.94 118 VAL A O 1
ATOM 974 N N . GLY A 1 119 ? -0.026 -9.078 -14.343 1.00 98.19 119 GLY A N 1
ATOM 975 C CA . GLY A 1 119 ? -1.124 -8.494 -15.101 1.00 98.19 119 GLY A CA 1
ATOM 976 C C . GLY A 1 119 ? -2.158 -7.776 -14.235 1.00 98.19 119 GLY A C 1
ATOM 977 O O . GLY A 1 119 ? -2.116 -7.763 -13.000 1.00 98.19 119 GLY A O 1
ATOM 978 N N . LEU A 1 120 ? -3.131 -7.165 -14.904 1.00 98.38 120 LEU A N 1
ATOM 979 C CA . LEU A 1 120 ? -4.225 -6.437 -14.271 1.00 98.38 120 LEU A CA 1
ATOM 980 C C . LEU A 1 120 ? -5.162 -7.364 -13.495 1.00 98.38 120 LEU A C 1
ATOM 982 O O . LEU A 1 120 ? -5.759 -6.918 -12.519 1.00 98.38 120 LEU A O 1
ATOM 986 N N . LEU A 1 121 ? -5.272 -8.643 -13.874 1.00 98.19 121 LEU A N 1
ATOM 987 C CA . LEU A 1 121 ? -6.077 -9.612 -13.130 1.00 98.19 121 LEU A CA 1
ATOM 988 C C . LEU A 1 121 ? -5.430 -9.936 -11.778 1.00 98.19 121 LEU A C 1
ATOM 990 O O . LEU A 1 121 ? -6.109 -9.893 -10.752 1.00 98.19 121 LEU A O 1
ATOM 994 N N . GLY A 1 122 ? -4.116 -10.187 -11.759 1.00 97.75 122 GLY A N 1
ATOM 995 C CA . GLY A 1 122 ? -3.366 -10.392 -10.519 1.00 97.75 122 GLY A CA 1
ATOM 996 C C . GLY A 1 122 ? -3.372 -9.147 -9.630 1.00 97.75 122 GLY A C 1
ATOM 997 O O . GLY A 1 122 ? -3.640 -9.240 -8.430 1.00 97.75 122 GLY A O 1
ATOM 998 N N . LEU A 1 123 ? -3.175 -7.965 -10.224 1.00 97.69 123 LEU A N 1
ATOM 999 C CA . LEU A 1 123 ? -3.283 -6.691 -9.511 1.00 97.69 123 LEU A CA 1
ATOM 1000 C C . LEU A 1 123 ? -4.688 -6.482 -8.922 1.00 97.69 123 LEU A C 1
ATOM 1002 O O . LEU A 1 123 ? -4.808 -6.096 -7.761 1.00 97.69 123 LEU A O 1
ATOM 1006 N N . ALA A 1 124 ? -5.750 -6.752 -9.684 1.00 98.12 124 ALA A N 1
ATOM 1007 C CA . ALA A 1 124 ? -7.125 -6.613 -9.212 1.00 98.12 124 ALA A CA 1
ATOM 1008 C C . ALA A 1 124 ? -7.428 -7.577 -8.058 1.00 98.12 124 ALA A C 1
ATOM 1010 O O . ALA A 1 124 ? -8.018 -7.165 -7.059 1.00 98.12 124 ALA A O 1
ATOM 1011 N N . ALA A 1 125 ? -6.979 -8.832 -8.150 1.00 98.00 125 ALA A N 1
ATOM 1012 C CA . ALA A 1 125 ? -7.107 -9.801 -7.067 1.00 98.00 125 ALA A CA 1
ATOM 1013 C C . ALA A 1 125 ? -6.393 -9.310 -5.796 1.00 98.00 125 ALA A C 1
ATOM 1015 O O . ALA A 1 125 ? -6.993 -9.290 -4.720 1.00 98.00 125 ALA A O 1
ATOM 1016 N N . TYR A 1 126 ? -5.157 -8.824 -5.926 1.00 96.38 126 TYR A N 1
ATOM 1017 C CA . TYR A 1 126 ? -4.389 -8.263 -4.815 1.00 96.38 126 TYR A CA 1
ATOM 1018 C C . TYR A 1 126 ? -5.093 -7.058 -4.168 1.00 96.38 126 TYR A C 1
ATOM 1020 O O . TYR A 1 126 ? -5.309 -7.029 -2.954 1.00 96.38 126 TYR A O 1
ATOM 1028 N N . LEU A 1 127 ? -5.538 -6.094 -4.980 1.00 96.88 127 LEU A N 1
ATOM 1029 C CA . LEU A 1 127 ? -6.271 -4.919 -4.505 1.00 96.88 127 LEU A CA 1
ATOM 1030 C C . LEU A 1 127 ? -7.611 -5.290 -3.864 1.00 96.88 127 LEU A C 1
ATOM 1032 O O . LEU A 1 127 ? -8.007 -4.654 -2.891 1.00 96.88 127 LEU A O 1
ATOM 1036 N N . SER A 1 128 ? -8.294 -6.333 -4.341 1.00 97.94 128 SER A N 1
ATOM 1037 C CA . SER A 1 128 ? -9.569 -6.766 -3.762 1.00 97.94 128 SER A CA 1
ATOM 1038 C C . SER A 1 128 ? -9.432 -7.213 -2.302 1.00 97.94 128 SER A C 1
ATOM 1040 O O . SER A 1 128 ? -10.291 -6.890 -1.480 1.00 97.94 128 SER A O 1
ATOM 1042 N N . ILE A 1 129 ? -8.328 -7.887 -1.951 1.00 96.81 129 ILE A N 1
ATOM 1043 C CA . ILE A 1 129 ? -8.039 -8.320 -0.575 1.00 96.81 129 ILE A CA 1
ATOM 1044 C C . ILE A 1 129 ? -7.863 -7.095 0.323 1.00 96.81 129 ILE A C 1
ATOM 1046 O O . ILE A 1 129 ? -8.456 -7.016 1.401 1.00 96.81 129 ILE A O 1
ATOM 1050 N N . ILE A 1 130 ? -7.090 -6.117 -0.150 1.00 96.00 130 ILE A N 1
ATOM 1051 C CA . ILE A 1 130 ? -6.812 -4.878 0.576 1.00 96.00 130 ILE A CA 1
ATOM 1052 C C . ILE A 1 130 ? -8.107 -4.088 0.769 1.00 96.00 130 ILE A C 1
ATOM 1054 O O . ILE A 1 130 ? -8.477 -3.775 1.896 1.00 96.00 130 ILE A O 1
ATOM 1058 N N . LEU A 1 131 ? -8.852 -3.825 -0.304 1.00 97.19 131 LEU A N 1
ATOM 1059 C CA . LEU A 1 131 ? -10.105 -3.069 -0.241 1.00 97.19 131 LEU A CA 1
ATOM 1060 C C . LEU A 1 131 ? -11.133 -3.743 0.676 1.00 97.19 131 LEU A C 1
ATOM 1062 O O . LEU A 1 131 ? -11.803 -3.063 1.455 1.00 97.19 131 LEU A O 1
ATOM 1066 N N . LYS A 1 132 ? -11.221 -5.079 0.646 1.00 97.50 132 LYS A N 1
ATOM 1067 C CA . LYS A 1 132 ? -12.091 -5.842 1.548 1.00 97.50 132 LYS A CA 1
ATOM 1068 C C . LYS A 1 132 ? -11.674 -5.685 3.009 1.00 97.50 132 LYS A C 1
ATOM 1070 O O . LYS A 1 132 ? -12.552 -5.501 3.850 1.00 97.50 132 LYS A O 1
ATOM 1075 N N . LEU A 1 133 ? -10.375 -5.726 3.316 1.00 97.25 133 LEU A N 1
ATOM 1076 C CA . LEU A 1 133 ? -9.873 -5.483 4.670 1.00 97.25 133 LEU A CA 1
ATOM 1077 C C . LEU A 1 133 ? -10.255 -4.078 5.152 1.00 97.25 133 LEU A C 1
ATOM 1079 O O . LEU A 1 133 ? -10.799 -3.945 6.246 1.00 97.25 133 LEU A O 1
ATOM 1083 N N . PHE A 1 134 ? -10.038 -3.047 4.331 1.00 96.69 134 PHE A N 1
ATOM 1084 C CA . PHE A 1 134 ? -10.396 -1.664 4.668 1.00 96.69 134 PHE A CA 1
ATOM 1085 C C . PHE A 1 134 ? -11.887 -1.517 4.945 1.00 96.69 134 PHE A C 1
ATOM 1087 O O . PHE A 1 134 ? -12.278 -1.022 6.001 1.00 96.69 134 PHE A O 1
ATOM 1094 N N . TYR A 1 135 ? -12.717 -2.013 4.031 1.00 96.44 135 TYR A N 1
ATOM 1095 C CA . TYR A 1 135 ? -14.166 -1.980 4.168 1.00 96.44 135 TYR A CA 1
ATOM 1096 C C . TYR A 1 135 ? -14.639 -2.677 5.452 1.00 96.44 135 TYR A C 1
ATOM 1098 O O . TYR A 1 135 ? -15.392 -2.097 6.236 1.00 96.44 135 TYR A O 1
ATOM 1106 N N . LYS A 1 136 ? -14.163 -3.905 5.702 1.00 95.69 136 LYS A N 1
ATOM 1107 C CA . LYS A 1 136 ? -14.537 -4.679 6.893 1.00 95.69 136 LYS A CA 1
ATOM 1108 C C . LYS A 1 136 ? -14.052 -4.033 8.184 1.00 95.69 136 LYS A C 1
ATOM 1110 O O . LYS A 1 136 ? -14.786 -4.063 9.165 1.00 95.69 136 LYS A O 1
ATOM 1115 N N . THR A 1 137 ? -12.872 -3.422 8.175 1.00 95.50 137 THR A N 1
ATOM 1116 C CA . THR A 1 137 ? -12.327 -2.751 9.359 1.00 95.50 137 THR A CA 1
ATOM 1117 C C . THR A 1 137 ? -13.128 -1.507 9.707 1.00 95.50 137 THR A C 1
ATOM 1119 O O . THR A 1 137 ? -13.538 -1.358 10.849 1.00 95.50 137 THR A O 1
ATOM 1122 N N . ILE A 1 138 ? -13.425 -0.648 8.728 1.00 93.81 138 ILE A N 1
ATOM 1123 C CA . ILE A 1 138 ? -14.192 0.584 8.967 1.00 93.81 138 ILE A CA 1
ATOM 1124 C C . ILE A 1 138 ? -15.589 0.262 9.513 1.00 93.81 138 ILE A C 1
ATOM 1126 O O . ILE A 1 138 ? -16.037 0.896 10.468 1.00 93.81 138 ILE A O 1
ATOM 1130 N N . ILE A 1 139 ? -16.268 -0.736 8.939 1.00 92.75 139 ILE A N 1
ATOM 1131 C CA . ILE A 1 139 ? -17.596 -1.153 9.410 1.00 92.75 139 ILE A CA 1
ATOM 1132 C C . ILE A 1 139 ? -17.517 -1.806 10.789 1.00 92.75 139 ILE A C 1
ATOM 1134 O O . ILE A 1 139 ? -18.258 -1.403 11.680 1.00 92.75 139 ILE A O 1
ATOM 1138 N N . GLY A 1 140 ? -16.608 -2.764 10.988 1.00 91.38 140 GLY A N 1
ATOM 1139 C CA . GLY A 1 140 ? -16.493 -3.478 12.260 1.00 91.38 140 GLY A CA 1
ATOM 1140 C C . GLY A 1 140 ? -16.108 -2.557 13.415 1.00 91.38 140 GLY A C 1
ATOM 1141 O O . GLY A 1 140 ? -16.723 -2.621 14.478 1.00 91.38 140 GLY A O 1
ATOM 1142 N N . VAL A 1 141 ? -15.184 -1.617 13.179 1.00 91.94 141 VAL A N 1
ATOM 1143 C CA . VAL A 1 141 ? -14.874 -0.568 14.155 1.00 91.94 141 VAL A CA 1
ATOM 1144 C C . VAL A 1 141 ? -16.123 0.255 14.437 1.00 91.94 141 VAL A C 1
ATOM 1146 O O . VAL A 1 141 ? -16.479 0.402 15.597 1.00 91.94 141 VAL A O 1
ATOM 1149 N N . LYS A 1 142 ? -16.830 0.748 13.413 1.00 89.81 142 LYS A N 1
ATOM 1150 C CA . LYS A 1 142 ? -18.037 1.561 13.618 1.00 89.81 142 LYS A CA 1
ATOM 1151 C C . LYS A 1 142 ? -19.089 0.860 14.481 1.00 89.81 142 LYS A C 1
ATOM 1153 O O . LYS A 1 142 ? -19.718 1.507 15.313 1.00 89.81 142 LYS A O 1
ATOM 1158 N N . GLU A 1 143 ? -19.285 -0.436 14.278 1.00 87.56 143 GLU A N 1
ATOM 1159 C CA . GLU A 1 143 ? -20.275 -1.229 15.010 1.00 87.56 143 GLU A CA 1
ATOM 1160 C C . GLU A 1 143 ? -19.835 -1.557 16.441 1.00 87.56 143 GLU A C 1
ATOM 1162 O O . GLU A 1 143 ? -20.660 -1.558 17.354 1.00 87.56 143 GLU A O 1
ATOM 1167 N N . GLY A 1 144 ? -18.548 -1.826 16.663 1.00 84.38 144 GLY A N 1
ATOM 1168 C CA . GLY A 1 144 ? -18.071 -2.276 17.966 1.00 84.38 144 GLY A CA 1
ATOM 1169 C C . GLY A 1 144 ? -17.374 -1.214 18.820 1.00 84.38 144 GLY A C 1
ATOM 1170 O O . GLY A 1 144 ? -17.060 -1.511 19.972 1.00 84.38 144 GLY A O 1
ATOM 1171 N N . MET A 1 145 ? -17.161 0.009 18.321 1.00 80.25 145 MET A N 1
ATOM 1172 C CA . MET A 1 145 ? -16.526 1.092 19.092 1.00 80.25 145 MET A CA 1
ATOM 1173 C C . MET A 1 145 ? -17.342 1.498 20.324 1.00 80.25 145 MET A C 1
ATOM 1175 O O . MET A 1 145 ? -16.771 1.941 21.310 1.00 80.25 145 MET A O 1
ATOM 1179 N N . VAL A 1 146 ? -18.664 1.283 20.303 1.00 77.81 146 VAL A N 1
ATOM 1180 C CA . VAL A 1 146 ? -19.549 1.508 21.461 1.00 77.81 146 VAL A CA 1
ATOM 1181 C C . VAL A 1 146 ? -19.244 0.538 22.611 1.00 77.81 146 VAL A C 1
ATOM 1183 O O . VAL A 1 146 ? -19.440 0.886 23.771 1.00 77.81 146 VAL A O 1
ATOM 1186 N N . ARG A 1 147 ? -18.782 -0.681 22.301 1.00 81.94 147 ARG A N 1
ATOM 1187 C CA . ARG A 1 147 ? -18.513 -1.732 23.296 1.00 81.94 147 ARG A CA 1
ATOM 1188 C C . ARG A 1 147 ? -17.062 -1.738 23.763 1.00 81.94 147 ARG A C 1
ATOM 1190 O O . ARG A 1 147 ? -16.817 -1.835 24.958 1.00 81.94 147 ARG A O 1
ATOM 1197 N N . ASP A 1 148 ? -16.122 -1.641 22.826 1.00 87.25 148 ASP A N 1
ATOM 1198 C CA . ASP A 1 148 ? -14.686 -1.600 23.114 1.00 87.25 148 ASP A CA 1
ATOM 1199 C C . ASP A 1 148 ? -14.014 -0.484 22.293 1.00 87.25 148 ASP A C 1
ATOM 1201 O O . ASP A 1 148 ? -13.536 -0.714 21.171 1.00 87.25 148 ASP A O 1
ATOM 1205 N N . PRO A 1 149 ? -13.996 0.750 22.831 1.00 86.31 149 PRO A N 1
ATOM 1206 C CA . PRO A 1 149 ? -13.382 1.890 22.161 1.00 86.31 149 PRO A CA 1
ATOM 1207 C C . PRO A 1 149 ? -11.877 1.709 21.947 1.00 86.31 149 PRO A C 1
ATOM 1209 O O . PRO A 1 149 ? -11.339 2.162 20.937 1.00 86.31 149 PRO A O 1
ATOM 1212 N N . ILE A 1 150 ? -11.187 1.039 22.878 1.00 89.56 150 ILE A N 1
ATOM 1213 C CA . ILE A 1 150 ? -9.729 0.872 22.829 1.00 89.56 150 ILE A CA 1
ATOM 1214 C C . ILE A 1 150 ? -9.360 -0.033 21.658 1.00 89.56 150 ILE A C 1
ATOM 1216 O O . ILE A 1 150 ? -8.519 0.339 20.837 1.00 89.56 150 ILE A O 1
ATOM 1220 N N . LEU A 1 151 ? -10.024 -1.185 21.530 1.00 91.81 151 LEU A N 1
ATOM 1221 C CA . LEU A 1 151 ? -9.811 -2.079 20.396 1.00 91.81 151 LEU A CA 1
ATOM 1222 C C . LEU A 1 151 ? -10.147 -1.387 19.069 1.00 91.81 151 LEU A C 1
ATOM 1224 O O . LEU A 1 151 ? -9.382 -1.503 18.112 1.00 91.81 151 LEU A O 1
ATOM 1228 N N . GLY A 1 152 ? -11.239 -0.616 19.014 1.00 91.81 152 GLY A N 1
ATOM 1229 C CA . GLY A 1 152 ? -11.603 0.167 17.830 1.00 91.81 152 GLY A CA 1
ATOM 1230 C C . GLY A 1 152 ? -10.501 1.141 17.390 1.00 91.81 152 GLY A C 1
ATOM 1231 O O . GLY A 1 152 ? -10.143 1.182 16.210 1.00 91.81 152 GLY A O 1
ATOM 1232 N N . LEU A 1 153 ? -9.905 1.871 18.337 1.00 91.44 153 LEU A N 1
ATOM 1233 C CA . LEU A 1 153 ? -8.786 2.784 18.078 1.00 91.44 153 LEU A CA 1
ATOM 1234 C C . LEU A 1 153 ? -7.526 2.051 17.609 1.00 91.44 153 LEU A C 1
ATOM 1236 O O . LEU A 1 153 ? -6.872 2.507 16.668 1.00 91.44 153 LEU A O 1
ATOM 1240 N N . ILE A 1 154 ? -7.200 0.907 18.219 1.00 94.94 154 ILE A N 1
ATOM 1241 C CA . ILE A 1 154 ? -6.071 0.067 17.794 1.00 94.94 154 ILE A CA 1
ATOM 1242 C C . ILE A 1 154 ? -6.280 -0.392 16.348 1.00 94.94 154 ILE A C 1
ATOM 1244 O O . ILE A 1 154 ? -5.380 -0.244 15.523 1.00 94.94 154 ILE A O 1
ATOM 1248 N N . LEU A 1 155 ? -7.473 -0.888 16.010 1.00 96.25 155 LEU A N 1
ATOM 1249 C CA . LEU A 1 155 ? -7.799 -1.353 14.660 1.00 96.25 155 LEU A CA 1
ATOM 1250 C C . LEU A 1 155 ? -7.711 -0.231 13.618 1.00 96.25 155 LEU A C 1
ATOM 1252 O O . LEU A 1 155 ? -7.144 -0.450 12.547 1.00 96.25 155 LEU A O 1
ATOM 1256 N N . LEU A 1 156 ? -8.200 0.977 13.927 1.00 94.19 156 LEU A N 1
ATOM 1257 C CA . LEU A 1 156 ? -8.028 2.141 13.047 1.00 94.19 156 LEU A CA 1
ATOM 1258 C C . LEU A 1 156 ? -6.556 2.527 12.886 1.00 94.19 156 LEU A C 1
ATOM 1260 O O . LEU A 1 156 ? -6.126 2.834 11.776 1.00 94.19 156 LEU A O 1
ATOM 1264 N N . GLY A 1 157 ? -5.772 2.487 13.966 1.00 95.50 157 GLY A N 1
ATOM 1265 C CA . GLY A 1 157 ? -4.339 2.779 13.928 1.00 95.50 157 GLY A CA 1
ATOM 1266 C C . GLY A 1 157 ? -3.578 1.799 13.036 1.00 95.50 157 GLY A C 1
ATOM 1267 O O . GLY A 1 157 ? -2.820 2.214 12.156 1.00 95.50 157 GLY A O 1
ATOM 1268 N N . LEU A 1 158 ? -3.836 0.498 13.203 1.00 97.69 158 LEU A N 1
ATOM 1269 C CA . LEU A 1 158 ? -3.264 -0.552 12.359 1.00 97.69 158 LEU A CA 1
ATOM 1270 C C . LEU A 1 158 ? -3.689 -0.385 10.893 1.00 97.69 158 LEU A C 1
ATOM 1272 O O . LEU A 1 158 ? -2.843 -0.466 10.001 1.00 97.69 158 LEU A O 1
ATOM 1276 N N . LEU A 1 159 ? -4.968 -0.086 10.634 1.00 97.38 159 LEU A N 1
ATOM 1277 C CA . LEU A 1 159 ? -5.475 0.156 9.282 1.00 97.38 159 LEU A CA 1
ATOM 1278 C C . LEU A 1 159 ? -4.775 1.348 8.611 1.00 97.38 159 LEU A C 1
ATOM 1280 O O . LEU A 1 159 ? -4.351 1.250 7.459 1.00 97.38 159 LEU A O 1
ATOM 1284 N N . SER A 1 160 ? -4.595 2.453 9.336 1.00 96.25 160 SER A N 1
ATOM 1285 C CA . SER A 1 160 ? -3.857 3.628 8.862 1.00 96.25 160 SER A CA 1
ATOM 1286 C C . SER A 1 160 ? -2.377 3.348 8.605 1.00 96.25 160 SER A C 1
ATOM 1288 O O . SER A 1 160 ? -1.806 3.894 7.657 1.00 96.25 160 SER A O 1
ATOM 1290 N N . GLY A 1 161 ? -1.751 2.471 9.392 1.00 96.25 161 GLY A N 1
ATOM 1291 C CA . GLY A 1 161 ? -0.392 1.989 9.133 1.00 96.25 161 GLY A CA 1
ATOM 1292 C C . GLY A 1 161 ? -0.305 1.200 7.823 1.00 96.25 161 GLY A C 1
ATOM 1293 O O . GLY A 1 161 ? 0.541 1.493 6.976 1.00 96.25 161 GLY A O 1
ATOM 1294 N N . VAL A 1 162 ? -1.237 0.265 7.605 1.00 97.31 162 VAL A N 1
ATOM 1295 C CA . VAL A 1 162 ? -1.344 -0.501 6.350 1.00 97.31 162 VAL A CA 1
ATOM 1296 C C . VAL A 1 162 ? -1.591 0.430 5.156 1.00 97.31 162 VAL A C 1
ATOM 1298 O O . VAL A 1 162 ? -0.957 0.287 4.111 1.00 97.31 162 VAL A O 1
ATOM 1301 N N . PHE A 1 163 ? -2.449 1.440 5.310 1.00 97.06 163 PHE A N 1
ATOM 1302 C CA . PHE A 1 163 ? -2.668 2.458 4.281 1.00 97.06 163 PHE A CA 1
ATOM 1303 C C . PHE A 1 163 ? -1.394 3.237 3.945 1.00 97.06 163 PHE A C 1
ATOM 1305 O O . PHE A 1 163 ? -1.037 3.371 2.774 1.00 97.06 163 PHE A O 1
ATOM 1312 N N . SER A 1 164 ? -0.671 3.694 4.971 1.00 95.69 164 SER A N 1
ATOM 1313 C CA . SER A 1 164 ? 0.597 4.415 4.813 1.00 95.69 164 SER A CA 1
ATOM 1314 C C . SER A 1 164 ? 1.625 3.584 4.046 1.00 95.69 164 SER A C 1
ATOM 1316 O O . SER A 1 164 ? 2.319 4.107 3.170 1.00 95.69 164 SER A O 1
ATOM 1318 N N . TYR A 1 165 ? 1.694 2.280 4.335 1.00 95.81 165 TYR A N 1
ATOM 1319 C CA . TYR A 1 165 ? 2.546 1.343 3.611 1.00 95.81 165 TYR A CA 1
ATOM 1320 C C . TYR A 1 165 ? 2.196 1.285 2.123 1.00 95.81 165 TYR A C 1
ATOM 1322 O O . TYR A 1 165 ? 3.093 1.373 1.283 1.00 95.81 165 TYR A O 1
ATOM 1330 N N . PHE A 1 166 ? 0.913 1.174 1.770 1.00 96.12 166 PHE A N 1
ATOM 1331 C CA . PHE A 1 166 ? 0.491 1.128 0.368 1.00 96.12 166 PHE A CA 1
ATOM 1332 C C . PHE A 1 166 ? 0.775 2.435 -0.370 1.00 96.12 166 PHE A C 1
ATOM 1334 O O . PHE A 1 166 ? 1.293 2.399 -1.485 1.00 96.12 166 PHE A O 1
ATOM 1341 N N . VAL A 1 167 ? 0.540 3.583 0.269 1.00 95.19 167 VAL A N 1
ATOM 1342 C CA . VAL A 1 167 ? 0.908 4.892 -0.288 1.00 95.19 167 VAL A CA 1
ATOM 1343 C C . VAL A 1 167 ? 2.413 4.968 -0.552 1.00 95.19 167 VAL A C 1
ATOM 1345 O O . VAL A 1 167 ? 2.825 5.351 -1.643 1.00 95.19 167 VAL A O 1
ATOM 1348 N N . GLN A 1 168 ? 3.256 4.558 0.399 1.00 94.25 168 GLN A N 1
ATOM 1349 C CA . GLN A 1 168 ? 4.708 4.531 0.195 1.00 94.25 168 GLN A CA 1
ATOM 1350 C C . GLN A 1 168 ? 5.112 3.522 -0.897 1.00 94.25 168 GLN A C 1
ATOM 1352 O O . GLN A 1 168 ? 6.007 3.810 -1.687 1.00 94.25 168 GLN A O 1
ATOM 1357 N N . SER A 1 169 ? 4.419 2.386 -1.008 1.00 95.44 169 SER A N 1
ATOM 1358 C CA . SER A 1 169 ? 4.665 1.359 -2.036 1.00 95.44 169 SER A CA 1
ATOM 1359 C C . SER A 1 169 ? 4.309 1.824 -3.451 1.00 95.44 169 SER A C 1
ATOM 1361 O O . SER A 1 169 ? 4.828 1.284 -4.424 1.00 95.44 169 SER A O 1
ATOM 1363 N N . PHE A 1 170 ? 3.481 2.861 -3.596 1.00 94.94 170 PHE A N 1
ATOM 1364 C CA . PHE A 1 170 ? 3.257 3.510 -4.890 1.00 94.94 170 PHE A CA 1
ATOM 1365 C C . PHE A 1 170 ? 4.514 4.224 -5.408 1.00 94.94 170 PHE A C 1
ATOM 1367 O O . PHE A 1 170 ? 4.751 4.280 -6.610 1.00 94.94 170 PHE A O 1
ATOM 1374 N N . PHE A 1 171 ? 5.345 4.745 -4.504 1.00 91.69 171 PHE A N 1
ATOM 1375 C CA . PHE A 1 171 ? 6.568 5.478 -4.842 1.00 91.69 171 PHE A CA 1
ATOM 1376 C C . PHE A 1 171 ? 7.845 4.656 -4.629 1.00 91.69 171 PHE A C 1
ATOM 1378 O O . PHE A 1 171 ? 8.945 5.219 -4.696 1.00 91.69 171 PHE A O 1
ATOM 1385 N N . ASP A 1 172 ? 7.711 3.373 -4.294 1.00 92.25 172 ASP A N 1
ATOM 1386 C CA . ASP A 1 172 ? 8.825 2.514 -3.912 1.00 92.25 172 ASP A CA 1
ATOM 1387 C C . ASP A 1 172 ? 8.562 1.029 -4.214 1.00 92.25 172 ASP A C 1
ATOM 1389 O O . ASP A 1 172 ? 7.563 0.661 -4.830 1.00 92.25 172 ASP A O 1
ATOM 1393 N N . THR A 1 173 ? 9.488 0.170 -3.799 1.00 92.69 173 THR A N 1
ATOM 1394 C CA . THR A 1 173 ? 9.589 -1.254 -4.173 1.00 92.69 173 THR A CA 1
ATOM 1395 C C . THR A 1 173 ? 9.252 -2.210 -3.027 1.00 92.69 173 THR A C 1
ATOM 1397 O O . THR A 1 173 ? 9.654 -3.370 -3.029 1.00 92.69 173 THR A O 1
ATOM 1400 N N . ASN A 1 174 ? 8.499 -1.741 -2.028 1.00 93.38 174 ASN A N 1
ATOM 1401 C CA . ASN A 1 174 ? 8.307 -2.455 -0.764 1.00 93.38 174 ASN A CA 1
ATOM 1402 C C . ASN A 1 174 ? 7.729 -3.870 -0.895 1.00 93.38 174 ASN A C 1
ATOM 1404 O O . ASN A 1 174 ? 8.038 -4.701 -0.044 1.00 93.38 174 ASN A O 1
ATOM 1408 N N . PHE A 1 175 ? 6.907 -4.151 -1.916 1.00 93.25 175 PHE A N 1
ATOM 1409 C CA . PHE A 1 175 ? 6.331 -5.494 -2.117 1.00 93.25 175 PHE A CA 1
ATOM 1410 C C . PHE A 1 175 ? 7.412 -6.549 -2.391 1.00 93.25 175 PHE A C 1
ATOM 1412 O O . PHE A 1 175 ? 7.201 -7.733 -2.157 1.00 93.25 175 PHE A O 1
ATOM 1419 N N . TYR A 1 176 ? 8.580 -6.116 -2.866 1.00 91.56 176 TYR A N 1
ATOM 1420 C CA . TYR A 1 176 ? 9.708 -6.978 -3.207 1.00 91.56 176 TYR A CA 1
ATOM 1421 C C . TYR A 1 176 ? 10.732 -7.076 -2.064 1.00 91.56 176 TYR A C 1
ATOM 1423 O O . TYR A 1 176 ? 11.722 -7.793 -2.176 1.00 91.56 176 TYR A O 1
ATOM 1431 N N . SER A 1 177 ? 10.484 -6.407 -0.930 1.00 93.81 177 SER A N 1
ATOM 1432 C CA . SER A 1 177 ? 11.175 -6.693 0.328 1.00 93.81 177 SER A CA 1
ATOM 1433 C C . SER A 1 177 ? 10.390 -7.745 1.104 1.00 93.81 177 SER A C 1
ATOM 1435 O O . SER A 1 177 ? 9.247 -7.517 1.514 1.00 93.81 177 SER A O 1
ATOM 1437 N N . LEU A 1 178 ? 11.027 -8.893 1.345 1.00 92.25 178 LEU A N 1
ATOM 1438 C CA . LEU A 1 178 ? 10.434 -9.983 2.116 1.00 92.25 178 LEU A CA 1
ATOM 1439 C C . LEU A 1 178 ? 10.059 -9.525 3.529 1.00 92.25 178 LEU A C 1
ATOM 1441 O O . LEU A 1 178 ? 8.950 -9.784 3.984 1.00 92.25 178 LEU A O 1
ATOM 1445 N N . GLN A 1 179 ? 10.955 -8.796 4.201 1.00 95.06 179 GLN A N 1
ATOM 1446 C CA . GLN A 1 179 ? 10.737 -8.325 5.568 1.00 95.06 179 GLN A CA 1
ATOM 1447 C C . GLN A 1 179 ? 9.502 -7.424 5.644 1.00 95.06 179 GLN A C 1
ATOM 1449 O O . GLN A 1 179 ? 8.605 -7.662 6.449 1.00 95.06 179 GLN A O 1
ATOM 1454 N N . LEU A 1 180 ? 9.423 -6.416 4.768 1.00 93.94 180 LEU A N 1
ATOM 1455 C CA . LEU A 1 180 ? 8.311 -5.467 4.759 1.00 93.94 180 LEU A CA 1
ATOM 1456 C C . LEU A 1 180 ? 6.981 -6.129 4.385 1.00 93.94 180 LEU A C 1
ATOM 1458 O O . LEU A 1 180 ? 5.949 -5.809 4.975 1.00 93.94 180 LEU A O 1
ATOM 1462 N N . SER A 1 181 ? 7.009 -7.070 3.442 1.00 92.06 181 SER A N 1
ATOM 1463 C CA . SER A 1 181 ? 5.819 -7.817 3.034 1.00 92.06 181 SER A CA 1
ATOM 1464 C C . SER A 1 181 ? 5.281 -8.676 4.176 1.00 92.06 181 SER A C 1
ATOM 1466 O O . SER A 1 181 ? 4.086 -8.628 4.464 1.00 92.06 181 SER A O 1
ATOM 1468 N N . VAL A 1 182 ? 6.154 -9.407 4.879 1.00 95.88 182 VAL A N 1
ATOM 1469 C CA . VAL A 1 182 ? 5.768 -10.218 6.045 1.00 95.88 182 VAL A CA 1
ATOM 1470 C C . VAL A 1 182 ? 5.141 -9.350 7.138 1.00 95.88 182 VAL A C 1
ATOM 1472 O O . VAL A 1 182 ? 4.096 -9.721 7.671 1.00 95.88 182 VAL A O 1
ATOM 1475 N N . TYR A 1 183 ? 5.710 -8.176 7.433 1.00 95.50 183 TYR A N 1
ATOM 1476 C CA . TYR A 1 183 ? 5.137 -7.266 8.431 1.00 95.50 183 TYR A CA 1
ATOM 1477 C C . TYR A 1 183 ? 3.723 -6.809 8.075 1.00 95.50 183 TYR A C 1
ATOM 1479 O O . TYR A 1 183 ? 2.848 -6.803 8.941 1.00 95.50 183 TYR A O 1
ATOM 1487 N N . VAL A 1 184 ? 3.471 -6.455 6.813 1.00 95.88 184 VAL A N 1
ATOM 1488 C CA . VAL A 1 184 ? 2.128 -6.041 6.394 1.00 95.88 184 VAL A CA 1
ATOM 1489 C C . VAL A 1 184 ? 1.130 -7.184 6.491 1.00 95.88 184 VAL A C 1
ATOM 1491 O O . VAL A 1 184 ? 0.058 -6.986 7.058 1.00 95.88 184 VAL A O 1
ATOM 1494 N N . TRP A 1 185 ? 1.483 -8.383 6.023 1.00 96.12 185 TRP A N 1
ATOM 1495 C CA . TRP A 1 185 ? 0.602 -9.547 6.138 1.00 96.12 185 TRP A CA 1
ATOM 1496 C C . TRP A 1 185 ? 0.294 -9.890 7.596 1.00 96.12 185 TRP A C 1
ATOM 1498 O O . TRP A 1 185 ? -0.853 -10.187 7.929 1.00 96.12 185 TRP A O 1
ATOM 1508 N N . TYR A 1 186 ? 1.289 -9.776 8.476 1.00 97.62 186 TYR A N 1
ATOM 1509 C CA . TYR A 1 186 ? 1.112 -9.966 9.911 1.00 97.62 186 TYR A CA 1
ATOM 1510 C C . TYR A 1 186 ? 0.139 -8.941 10.515 1.00 97.62 186 TYR A C 1
ATOM 1512 O O . TYR A 1 186 ? -0.816 -9.323 11.191 1.00 97.62 186 TYR A O 1
ATOM 1520 N N . ILE A 1 187 ? 0.312 -7.648 10.217 1.00 97.88 187 ILE A N 1
ATOM 1521 C CA . ILE A 1 187 ? -0.588 -6.587 10.698 1.00 97.88 187 ILE A CA 1
ATOM 1522 C C . ILE A 1 187 ? -2.013 -6.783 10.161 1.00 97.88 187 ILE A C 1
ATOM 1524 O O . ILE A 1 187 ? -2.977 -6.647 10.913 1.00 97.88 187 ILE A O 1
ATOM 1528 N N . MET A 1 188 ? -2.168 -7.149 8.886 1.00 97.88 188 MET A N 1
ATOM 1529 C CA . MET A 1 188 ? -3.475 -7.474 8.304 1.00 97.88 188 MET A CA 1
ATOM 1530 C C . MET A 1 188 ? -4.139 -8.658 9.027 1.00 97.88 188 MET A C 1
ATOM 1532 O O . MET A 1 188 ? -5.348 -8.632 9.263 1.00 97.88 188 MET A O 1
ATOM 1536 N N . GLY A 1 189 ? -3.353 -9.662 9.428 1.00 97.94 189 GLY A N 1
ATOM 1537 C CA . GLY A 1 189 ? -3.810 -10.779 10.256 1.00 97.94 189 GLY A CA 1
ATOM 1538 C C . GLY A 1 189 ? -4.294 -10.339 11.640 1.00 97.94 189 GLY A C 1
ATOM 1539 O O . GLY A 1 189 ? -5.367 -10.761 12.069 1.00 97.94 189 GLY A O 1
ATOM 1540 N N . LEU A 1 190 ? -3.568 -9.436 12.308 1.00 98.12 190 LEU A N 1
ATOM 1541 C CA . LEU A 1 190 ? -3.986 -8.864 13.596 1.00 98.12 190 LEU A CA 1
ATOM 1542 C C . LEU A 1 190 ? -5.304 -8.089 13.485 1.00 98.12 190 LEU A C 1
ATOM 1544 O O . LEU A 1 190 ? -6.173 -8.235 14.342 1.00 98.12 190 LEU A O 1
ATOM 1548 N N . ILE A 1 191 ? -5.480 -7.309 12.413 1.00 97.94 191 ILE A N 1
ATOM 1549 C CA . ILE A 1 191 ? -6.740 -6.603 12.145 1.00 97.94 191 ILE A CA 1
ATOM 1550 C C . ILE A 1 191 ? -7.886 -7.611 11.993 1.00 97.94 191 ILE A C 1
ATOM 1552 O O . ILE A 1 191 ? -8.927 -7.467 12.631 1.00 97.94 191 ILE A O 1
ATOM 1556 N N . ALA A 1 192 ? -7.697 -8.660 11.187 1.00 97.06 192 ALA A N 1
ATOM 1557 C CA . ALA A 1 192 ? -8.715 -9.689 10.981 1.00 97.06 192 ALA A CA 1
ATOM 1558 C C . ALA A 1 192 ? -9.075 -10.435 12.282 1.00 97.06 192 ALA A C 1
ATOM 1560 O O . ALA A 1 192 ? -10.255 -10.695 12.538 1.00 97.06 192 ALA A O 1
ATOM 1561 N N . ALA A 1 193 ? -8.082 -10.736 13.122 1.00 96.81 193 ALA A N 1
ATOM 1562 C CA . ALA A 1 193 ? -8.289 -11.353 14.429 1.00 96.81 193 ALA A CA 1
ATOM 1563 C C . ALA A 1 193 ? -9.066 -10.428 15.379 1.00 96.81 193 ALA A C 1
ATOM 1565 O O . ALA A 1 193 ? -10.051 -10.857 15.978 1.00 96.81 193 ALA A O 1
ATOM 1566 N N . GLY A 1 194 ? -8.688 -9.148 15.460 1.00 95.62 194 GLY A N 1
ATOM 1567 C CA . GLY A 1 194 ? -9.379 -8.166 16.297 1.00 95.62 194 GLY A CA 1
ATOM 1568 C C . GLY A 1 194 ? -10.829 -7.925 15.865 1.00 95.62 194 GLY A C 1
ATOM 1569 O O . GLY A 1 194 ? -11.715 -7.864 16.714 1.00 95.62 194 GLY A O 1
ATOM 1570 N N . LEU A 1 195 ? -11.106 -7.894 14.55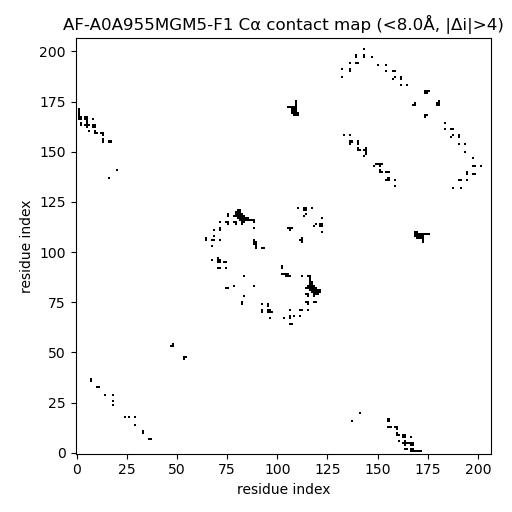6 1.00 94.56 195 LEU A N 1
ATOM 1571 C CA . LEU A 1 195 ? -12.481 -7.823 14.042 1.00 94.56 195 LEU A CA 1
ATOM 1572 C C . LEU A 1 195 ? -13.301 -9.069 14.394 1.00 94.56 195 LEU A C 1
ATOM 1574 O O . LEU A 1 195 ? -14.479 -8.958 14.724 1.00 94.56 195 LEU A O 1
ATOM 1578 N N . SER A 1 196 ? -12.686 -10.253 14.337 1.00 92.94 196 SER A N 1
ATOM 1579 C CA . SER A 1 196 ? -13.354 -11.514 14.687 1.00 92.94 196 SER A CA 1
ATOM 1580 C C . SER A 1 196 ? -13.695 -11.571 16.177 1.00 92.94 196 SER A C 1
ATOM 1582 O O . SER A 1 196 ? -14.810 -11.944 16.536 1.00 92.94 196 SER A O 1
ATOM 1584 N N . TRP A 1 197 ? -12.769 -11.134 17.034 1.00 92.12 197 TRP A N 1
ATOM 1585 C CA . TRP A 1 197 ? -12.996 -10.982 18.471 1.00 92.12 197 TRP A CA 1
ATOM 1586 C C . TRP A 1 197 ? -14.148 -10.015 18.756 1.00 92.12 197 TRP A C 1
ATOM 1588 O O . TRP A 1 197 ? -15.092 -10.349 19.468 1.00 92.12 197 TRP A O 1
ATOM 1598 N N . GLN A 1 198 ? -14.124 -8.835 18.136 1.00 88.69 198 GLN A N 1
ATOM 1599 C CA . GLN A 1 198 ? -15.171 -7.830 18.304 1.00 88.69 198 GLN A CA 1
ATOM 1600 C C . GLN A 1 198 ? -16.543 -8.353 17.854 1.00 88.69 198 GLN A C 1
ATOM 1602 O O . GLN A 1 198 ? -17.542 -8.129 18.532 1.00 88.69 198 GLN A O 1
ATOM 1607 N N . TYR A 1 199 ? -16.593 -9.107 16.753 1.00 87.50 199 TYR A N 1
ATOM 1608 C CA . TYR A 1 199 ? -17.819 -9.735 16.265 1.00 87.50 199 TYR A CA 1
ATOM 1609 C C . TYR A 1 199 ? -18.411 -10.750 17.255 1.00 87.50 199 TYR A C 1
ATOM 1611 O O . TYR A 1 199 ? -19.625 -10.759 17.461 1.00 87.50 199 TYR A O 1
ATOM 1619 N N . GLN A 1 200 ? -17.570 -11.566 17.900 1.00 86.75 200 GLN A N 1
ATOM 1620 C CA . GLN A 1 200 ? -18.005 -12.517 18.931 1.00 86.75 200 GLN A CA 1
ATOM 1621 C C . GLN A 1 200 ? -18.602 -11.812 20.151 1.00 86.75 200 GLN A C 1
ATOM 1623 O O . GLN A 1 200 ? -19.584 -12.285 20.702 1.00 86.75 200 GLN A O 1
ATOM 1628 N N . GLN A 1 201 ? -18.080 -10.643 20.522 1.00 81.75 201 GLN A N 1
ATOM 1629 C CA . GLN A 1 201 ? -18.655 -9.841 21.606 1.00 81.75 201 GLN A CA 1
ATOM 1630 C C . GLN A 1 201 ? -19.974 -9.158 21.210 1.00 81.75 201 GLN A C 1
ATOM 1632 O O . GLN A 1 201 ? -20.743 -8.728 22.074 1.00 81.75 201 GLN A O 1
ATOM 1637 N N . ILE A 1 202 ? -20.237 -9.005 19.905 1.00 75.31 202 ILE A N 1
ATOM 1638 C CA . ILE A 1 202 ? -21.438 -8.331 19.409 1.00 75.31 202 ILE A CA 1
ATOM 1639 C C . ILE A 1 202 ? -22.655 -9.250 19.397 1.00 75.31 202 ILE A C 1
ATOM 1641 O O . ILE A 1 202 ? -23.746 -8.788 19.750 1.00 75.31 202 ILE A O 1
ATOM 1645 N N . LYS A 1 203 ? -22.470 -10.511 18.996 1.00 70.88 203 LYS A N 1
ATOM 1646 C CA . LYS A 1 203 ? -23.494 -11.555 19.061 1.00 70.88 203 LYS A CA 1
ATOM 1647 C C . LYS A 1 203 ? -23.469 -12.180 20.458 1.00 70.88 203 LYS A C 1
ATOM 1649 O O . LYS A 1 203 ? -22.534 -12.924 20.737 1.00 70.88 203 LYS A O 1
ATOM 1654 N N . PRO A 1 204 ? -24.451 -11.914 21.339 1.00 57.06 204 PRO A N 1
ATOM 1655 C CA . PRO A 1 204 ? -24.577 -12.734 22.534 1.00 57.06 204 PRO A CA 1
ATOM 1656 C C . PRO A 1 204 ? -24.798 -14.178 22.073 1.00 57.06 204 PRO A C 1
ATOM 1658 O O . PRO A 1 204 ? -25.467 -14.394 21.063 1.00 57.06 204 PRO A O 1
ATOM 1661 N N . ASN A 1 205 ? -24.205 -15.145 22.772 1.00 56.22 2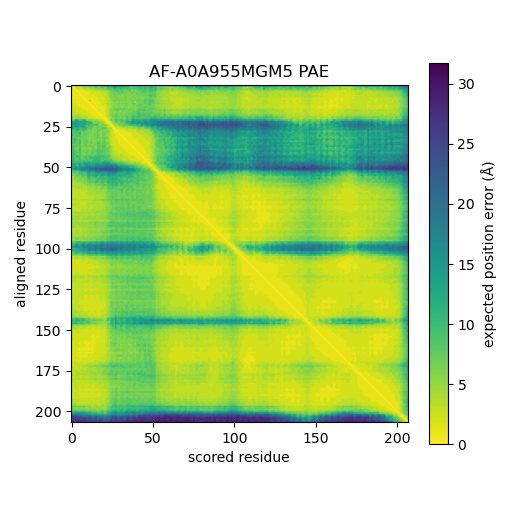05 ASN A N 1
ATOM 1662 C CA . ASN A 1 205 ? -24.483 -16.558 22.535 1.00 56.22 205 ASN A CA 1
ATOM 1663 C C . ASN A 1 205 ? -26.005 -16.767 22.576 1.00 56.22 205 ASN A C 1
ATOM 1665 O O . ASN A 1 205 ? -26.603 -16.615 23.640 1.00 56.22 205 ASN A O 1
ATOM 1669 N N . ASP A 1 206 ? -26.606 -17.097 21.431 1.00 51.78 206 ASP A N 1
ATOM 1670 C CA . ASP A 1 206 ? -27.924 -17.726 21.370 1.00 51.78 206 ASP A CA 1
ATOM 1671 C C . ASP A 1 206 ? -27.756 -19.141 21.952 1.00 51.78 206 ASP A C 1
ATOM 1673 O O . ASP A 1 206 ? -27.543 -20.103 21.215 1.00 51.78 206 ASP A O 1
ATOM 1677 N N . ASN A 1 207 ? -27.748 -19.239 23.283 1.00 47.56 207 ASN A N 1
ATOM 1678 C CA . ASN A 1 207 ? -27.851 -20.483 24.045 1.00 47.56 207 ASN A CA 1
ATOM 1679 C C . ASN A 1 207 ? -29.125 -20.442 24.884 1.00 47.56 207 ASN A C 1
ATOM 1681 O O . ASN A 1 207 ? -29.292 -19.447 25.626 1.00 47.56 207 ASN A O 1
#

Sequence (207 aa):
RGSWIGIILGIMLFFGCFLVIEKQWPKSYVYLLVVTTILIFVLFSVVMINGEDTLGLARRTAQWRLGIWQESLPMVKDRPLLGHGLNTYMPLFQFYRNNFHYNPTYAHNSFLQLACEVGLLGLAAYLSIILKLFYKTIIGVKEGMVRDPILGLILLGLLSGVFSYFVQSFFDTNFYSLQLSVYVWYIMGLIAAGLSWQYQQIKPNDN

Mean predicted aligned error: 6.51 Å

Secondary structure (DSSP, 8-state):
-HHHHHHHHHHHHHHHHHHHH--SS-HHHHHHHHHHHHHHHHHHHHHHHTSTTHHHHHHHHHHHHHHHHHHHHHHHHHSTTT-S-TT-HHHHHTTT-S-TT---SS-S-HHHHHHHHHHHHHHHHHHHHHHHHHHHHHHHHHHHTTT-HHHHHHHHHHHHHHHHHHHHHHSS-GGG-HHHHHHHHHHHHHHHHHHHHHHHHHS----

Radius of gyration: 20.65 Å; Cα contacts (8 Å, |Δi|>4): 207; chains: 1; bounding box: 50×45×49 Å

pLDDT: mean 88.01, std 10.46, range [47.56, 98.38]